Protein AF-X1BP98-F1 (afdb_monomer)

pLDDT: mean 70.2, std 13.95, range [37.5, 93.62]

Solvent-accessible surface area (backbone atoms only — not comparable to full-atom values): 10654 Å² total; per-residue (Å²): 131,71,81,77,49,43,82,38,60,30,74,91,76,76,43,78,42,80,46,37,78,92,70,50,43,76,40,85,46,77,44,46,67,88,47,39,53,88,68,45,68,49,86,82,46,46,56,52,18,32,20,36,22,35,26,21,68,92,78,65,26,58,23,71,26,73,46,88,88,48,93,47,86,43,67,49,76,47,80,41,65,84,37,83,43,47,66,63,29,34,55,49,11,44,51,49,35,52,48,43,55,54,16,37,46,44,32,41,38,39,29,76,52,76,58,88,59,70,46,67,65,19,23,36,36,41,45,57,89,54,82,91,47,72,71,46,75,31,40,30,49,42,76,46,78,44,81,36,80,96,85,44,50,37,27,33,38,32,30,28,56,45,77,52,77,60,51,56,54,50,56,47,51,51,51,52,50,52,50,51,53,48,50,54,54,51,55,59,72,72,53,130

Structure (mmCIF, N/CA/C/O backbone):
data_AF-X1BP98-F1
#
_entry.id   AF-X1BP98-F1
#
loop_
_atom_site.group_PDB
_atom_site.id
_atom_site.type_symbol
_atom_site.label_atom_id
_atom_site.label_alt_id
_atom_site.label_comp_id
_atom_site.label_asym_id
_atom_site.label_entity_id
_atom_site.label_seq_id
_atom_site.pdbx_PDB_ins_code
_atom_site.Cartn_x
_atom_site.Cartn_y
_atom_site.Cartn_z
_atom_site.occupancy
_atom_site.B_iso_or_equiv
_atom_site.auth_seq_id
_atom_site.auth_comp_id
_atom_site.auth_asym_id
_atom_site.auth_atom_id
_atom_site.pdbx_PDB_model_num
ATOM 1 N N . LYS A 1 1 ? -20.497 1.780 -2.236 1.00 45.81 1 LYS A N 1
ATOM 2 C CA . LYS A 1 1 ? -19.724 1.519 -0.996 1.00 45.81 1 LYS A CA 1
ATOM 3 C C . LYS A 1 1 ? -18.238 1.729 -1.282 1.00 45.81 1 LYS A C 1
ATOM 5 O O . LYS A 1 1 ? -17.699 1.020 -2.133 1.00 45.81 1 LYS A O 1
ATOM 10 N N . LEU A 1 2 ? -17.628 2.727 -0.635 1.00 45.28 2 LEU A N 1
ATOM 11 C CA . LEU A 1 2 ? -16.223 3.134 -0.814 1.00 45.28 2 LEU A CA 1
ATOM 12 C C . LEU A 1 2 ? -15.232 2.298 0.018 1.00 45.28 2 LEU A C 1
ATOM 14 O O . LEU A 1 2 ? -14.032 2.475 -0.124 1.00 45.28 2 LEU A O 1
ATOM 18 N N . GLU A 1 3 ? -15.717 1.363 0.840 1.00 44.81 3 GLU A N 1
ATOM 19 C CA . GLU A 1 3 ? -14.873 0.428 1.595 1.00 44.81 3 GLU A CA 1
ATOM 20 C C . GLU A 1 3 ? -13.876 -0.292 0.672 1.00 44.81 3 GLU A C 1
ATOM 22 O O . GLU A 1 3 ? -14.259 -0.840 -0.377 1.00 44.81 3 GLU A O 1
ATOM 27 N N . GLY A 1 4 ? -12.600 -0.244 1.067 1.00 51.12 4 GLY A N 1
ATOM 28 C CA . GLY A 1 4 ? -11.470 -0.847 0.357 1.00 51.12 4 GLY A CA 1
ATOM 29 C C . GLY A 1 4 ? -11.012 -0.110 -0.907 1.00 51.12 4 GLY A C 1
ATOM 30 O O . GLY A 1 4 ? -10.227 -0.670 -1.669 1.00 51.12 4 GLY A O 1
ATOM 31 N N . ALA A 1 5 ? -11.518 1.097 -1.181 1.00 55.09 5 ALA A N 1
ATOM 32 C CA . ALA A 1 5 ? -10.998 1.931 -2.260 1.00 55.09 5 ALA A CA 1
ATOM 33 C C . ALA A 1 5 ? -9.831 2.795 -1.765 1.00 55.09 5 ALA A C 1
ATOM 35 O O . ALA A 1 5 ? -9.898 3.359 -0.675 1.00 55.09 5 ALA A O 1
ATOM 36 N N . MET A 1 6 ? -8.786 2.891 -2.580 1.00 59.53 6 MET A N 1
ATOM 37 C CA . MET A 1 6 ? -7.608 3.715 -2.328 1.00 59.53 6 MET A CA 1
ATOM 38 C C . MET A 1 6 ? -7.650 4.946 -3.231 1.00 59.53 6 MET A C 1
ATOM 40 O O . MET A 1 6 ? -8.188 4.889 -4.345 1.00 59.53 6 MET A O 1
ATOM 44 N N . TRP A 1 7 ? -7.107 6.055 -2.740 1.00 57.56 7 TRP A N 1
ATOM 45 C CA . TRP A 1 7 ? -6.910 7.252 -3.542 1.00 57.56 7 TRP A CA 1
ATOM 46 C C . TRP A 1 7 ? -5.564 7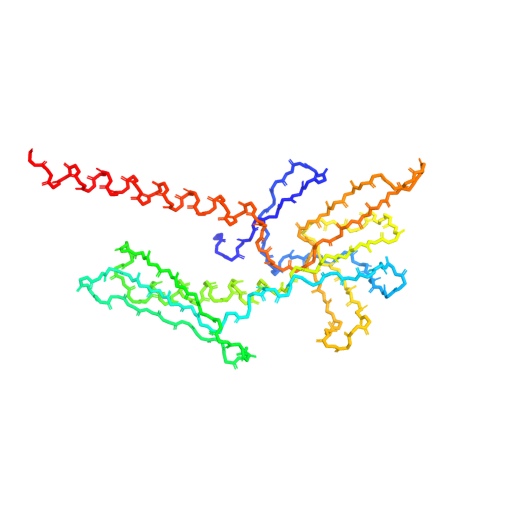.121 -4.254 1.00 57.56 7 TRP A C 1
ATOM 48 O O . TRP A 1 7 ? -4.550 6.786 -3.660 1.00 57.56 7 TRP A O 1
ATOM 58 N N . TYR A 1 8 ? -5.575 7.321 -5.562 1.00 58.81 8 TYR A N 1
ATOM 59 C CA . TYR A 1 8 ? -4.390 7.337 -6.401 1.00 58.81 8 TYR A CA 1
ATOM 60 C C . TYR A 1 8 ? -4.287 8.725 -7.008 1.00 58.81 8 TYR A C 1
ATOM 62 O O . TYR A 1 8 ? -5.216 9.199 -7.665 1.00 58.81 8 TYR A O 1
ATOM 70 N N . GLU A 1 9 ? -3.164 9.387 -6.782 1.00 50.97 9 GLU A N 1
ATOM 71 C CA . GLU A 1 9 ? -2.893 10.697 -7.357 1.00 50.97 9 GLU A CA 1
ATOM 72 C C . GLU A 1 9 ? -2.323 10.501 -8.762 1.00 50.97 9 GLU A C 1
ATOM 74 O O . GLU A 1 9 ? -1.190 10.056 -8.933 1.00 50.97 9 GLU A O 1
ATOM 79 N N . ASP A 1 10 ? -3.124 10.809 -9.781 1.00 53.12 10 ASP A N 1
ATOM 80 C CA . ASP A 1 10 ? -2.711 10.820 -11.178 1.00 53.12 10 ASP A CA 1
ATOM 81 C C . ASP A 1 10 ? -2.093 12.182 -11.513 1.00 53.12 10 ASP A C 1
ATOM 83 O O . ASP A 1 10 ? -2.743 13.075 -12.058 1.00 53.12 10 ASP A O 1
ATOM 87 N N . PHE A 1 11 ? -0.815 12.335 -11.162 1.00 48.81 11 PHE A N 1
ATOM 88 C CA . PHE A 1 11 ? -0.030 13.548 -11.412 1.00 48.81 11 PHE A CA 1
ATOM 89 C C . PHE A 1 11 ? 0.187 13.853 -12.901 1.00 48.81 11 PHE A C 1
ATOM 91 O O . PHE A 1 11 ? 0.579 14.966 -13.242 1.00 48.81 11 PHE A O 1
ATOM 98 N N . ILE A 1 12 ? -0.056 12.888 -13.798 1.00 48.44 12 ILE A N 1
ATOM 99 C CA . ILE A 1 12 ? 0.066 13.097 -15.247 1.00 48.44 12 ILE A CA 1
ATOM 100 C C . ILE A 1 12 ? -1.155 13.856 -15.769 1.00 48.44 12 ILE A C 1
ATOM 102 O O . ILE A 1 12 ? -1.015 14.746 -16.606 1.00 48.44 12 ILE A O 1
ATOM 106 N N . ASN A 1 13 ? -2.342 13.517 -15.263 1.00 57.06 13 ASN A N 1
ATOM 107 C CA . ASN A 1 13 ? -3.603 14.133 -15.677 1.00 57.06 13 ASN A CA 1
ATOM 108 C C . ASN A 1 13 ? -4.165 15.129 -14.648 1.00 57.06 13 ASN A C 1
ATOM 110 O O . ASN A 1 13 ? -5.315 15.542 -14.788 1.00 57.06 13 ASN A O 1
ATOM 114 N N . ASP A 1 14 ? -3.377 15.479 -13.626 1.00 57.12 14 ASP A N 1
ATOM 115 C CA . ASP A 1 14 ? -3.743 16.369 -12.516 1.00 57.12 14 ASP A CA 1
ATOM 116 C C . ASP A 1 14 ? -5.111 16.021 -11.898 1.00 57.12 14 ASP A C 1
ATOM 118 O O . ASP A 1 14 ? -6.015 16.849 -11.764 1.00 57.12 14 ASP A O 1
ATOM 122 N N . ARG A 1 15 ? -5.306 14.733 -11.590 1.00 56.31 15 ARG A N 1
ATOM 123 C CA . ARG A 1 15 ? -6.569 14.220 -11.041 1.00 56.31 15 ARG A CA 1
ATOM 124 C C . ARG A 1 15 ? -6.326 13.223 -9.922 1.00 56.31 15 ARG A C 1
ATOM 126 O O . ARG A 1 15 ? -5.316 12.532 -9.896 1.00 56.31 15 ARG A O 1
ATOM 133 N N . ILE A 1 16 ? -7.305 13.086 -9.036 1.00 59.84 16 ILE A N 1
ATOM 134 C CA . ILE A 1 16 ? -7.307 12.040 -8.014 1.00 59.84 16 ILE A CA 1
ATOM 135 C C . ILE A 1 16 ? -8.297 10.957 -8.443 1.00 59.84 16 ILE A C 1
ATOM 137 O O . ILE A 1 16 ? -9.457 11.245 -8.747 1.00 59.84 16 ILE A O 1
ATOM 141 N N . MET A 1 17 ? -7.839 9.711 -8.494 1.00 63.72 17 MET A N 1
ATOM 142 C CA . MET A 1 17 ? -8.660 8.550 -8.815 1.00 63.72 17 MET A CA 1
ATOM 143 C C . MET A 1 17 ? -8.942 7.732 -7.564 1.00 63.72 17 MET A C 1
ATOM 145 O O . MET A 1 17 ? -8.058 7.487 -6.756 1.00 63.72 17 MET A O 1
ATOM 149 N N . VAL A 1 18 ? -10.174 7.254 -7.430 1.00 64.94 18 VAL A N 1
ATOM 150 C CA . VAL A 1 18 ? -10.549 6.303 -6.380 1.00 64.94 18 VAL A CA 1
ATOM 151 C C . VAL A 1 18 ? -10.647 4.927 -7.018 1.00 64.94 18 VAL A C 1
ATOM 153 O O . VAL A 1 18 ? -11.575 4.667 -7.787 1.00 64.94 18 VAL A O 1
ATOM 156 N N . VAL A 1 19 ? -9.692 4.048 -6.720 1.00 66.62 19 VAL A N 1
ATOM 157 C CA . VAL A 1 19 ? -9.606 2.717 -7.335 1.00 66.62 19 VAL A CA 1
ATOM 158 C C . VAL A 1 19 ? -9.563 1.656 -6.246 1.00 66.62 19 VAL A C 1
ATOM 160 O O . VAL A 1 19 ? -8.873 1.786 -5.240 1.00 66.62 19 VAL A O 1
ATOM 163 N N . LYS A 1 20 ? -10.336 0.586 -6.432 1.00 66.75 20 LYS A N 1
ATOM 164 C CA . LYS A 1 20 ? -10.205 -0.616 -5.604 1.00 66.75 20 LYS A CA 1
ATOM 165 C C . LYS A 1 20 ? -9.080 -1.470 -6.180 1.00 66.75 20 LYS A C 1
ATOM 167 O O . LYS A 1 20 ? -9.072 -1.628 -7.397 1.00 66.75 20 LYS A O 1
ATOM 172 N N . PRO A 1 21 ? -8.215 -2.094 -5.364 1.00 65.38 21 PRO A N 1
ATOM 173 C CA . PRO A 1 21 ? -7.154 -2.976 -5.859 1.00 65.38 21 PRO A CA 1
ATOM 174 C C . PRO A 1 21 ? -7.632 -4.023 -6.880 1.00 65.38 21 PRO A C 1
ATOM 176 O O . PRO A 1 21 ? -6.958 -4.277 -7.868 1.00 65.38 21 PRO A O 1
ATOM 179 N N . ALA A 1 22 ? -8.843 -4.563 -6.701 1.00 66.19 22 ALA A N 1
ATOM 180 C CA . ALA A 1 22 ? -9.456 -5.529 -7.619 1.00 66.19 22 ALA A CA 1
ATOM 181 C C . ALA A 1 22 ? -9.836 -4.968 -9.009 1.00 66.19 22 ALA A C 1
ATOM 183 O O . ALA A 1 22 ? -10.151 -5.741 -9.906 1.00 66.19 22 ALA A O 1
ATOM 184 N N . ASN A 1 23 ? -9.845 -3.644 -9.179 1.00 71.06 23 ASN A N 1
ATOM 185 C CA . ASN A 1 23 ? -10.211 -2.955 -10.419 1.00 71.06 23 ASN A CA 1
ATOM 186 C C . ASN A 1 23 ? -8.990 -2.420 -11.180 1.00 71.06 23 ASN A C 1
ATOM 188 O O . ASN A 1 23 ? -9.167 -1.731 -12.185 1.00 71.06 23 ASN A O 1
ATOM 192 N N . LEU A 1 24 ? -7.774 -2.667 -10.686 1.00 72.94 24 LEU A N 1
ATOM 193 C CA . LEU A 1 24 ? -6.566 -2.281 -11.400 1.00 72.94 24 LEU A CA 1
ATOM 194 C C . LEU A 1 24 ? -6.471 -3.088 -12.696 1.00 72.94 24 LEU A C 1
ATOM 196 O O . LEU A 1 24 ? -6.674 -4.302 -12.702 1.00 72.94 24 LEU A O 1
ATOM 200 N N . VAL A 1 25 ? -6.187 -2.390 -13.790 1.00 82.38 25 VAL A N 1
ATOM 201 C CA . VAL A 1 25 ? -5.985 -3.001 -15.104 1.00 82.38 25 VAL A CA 1
ATOM 202 C C . VAL A 1 25 ? -4.500 -3.191 -15.360 1.00 82.38 25 VAL A C 1
ATOM 204 O O . VAL A 1 25 ? -3.682 -2.376 -14.939 1.00 82.38 25 VAL A O 1
ATOM 207 N N . ASP A 1 26 ? -4.157 -4.260 -16.061 1.00 81.94 26 ASP A N 1
ATOM 208 C CA . ASP A 1 26 ? -2.787 -4.503 -16.490 1.00 81.94 26 ASP A CA 1
ATOM 209 C C . ASP A 1 26 ? -2.344 -3.450 -17.520 1.00 81.94 26 ASP A C 1
ATOM 211 O O . ASP A 1 26 ? -3.082 -3.126 -18.454 1.00 81.9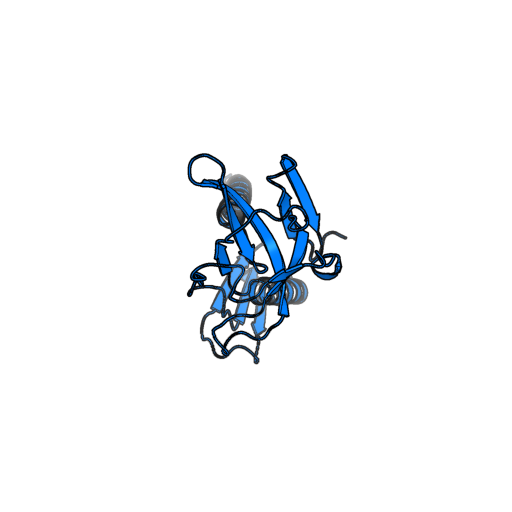4 26 ASP A O 1
ATOM 215 N N . SER A 1 27 ? -1.142 -2.904 -17.332 1.00 83.69 27 SER A N 1
ATOM 216 C CA . SER A 1 27 ? -0.479 -2.014 -18.291 1.00 83.69 27 SER A CA 1
ATOM 217 C C . SER A 1 27 ? -0.038 -2.751 -19.560 1.00 83.69 27 SER A C 1
ATOM 219 O O . SER A 1 27 ? 0.203 -2.107 -20.583 1.00 83.69 27 SER A O 1
ATOM 221 N N . GLY A 1 28 ? 0.063 -4.087 -19.509 1.00 84.19 28 GLY A N 1
ATOM 222 C CA . GLY A 1 28 ? 0.561 -4.927 -20.599 1.00 84.19 28 GLY A CA 1
ATOM 223 C C . GLY A 1 28 ? 2.070 -4.789 -20.821 1.00 84.19 28 GLY A C 1
ATOM 224 O O . GLY A 1 28 ? 2.572 -5.171 -21.878 1.00 84.19 28 GLY A O 1
ATOM 225 N N . VAL A 1 29 ? 2.780 -4.200 -19.854 1.00 86.19 29 VAL A N 1
ATOM 226 C CA . VAL A 1 29 ? 4.231 -4.020 -19.872 1.00 86.19 29 VAL A CA 1
ATOM 227 C C . VAL A 1 29 ? 4.863 -5.024 -18.913 1.00 86.19 29 VAL A C 1
ATOM 229 O O . VAL A 1 29 ? 4.545 -5.044 -17.726 1.00 86.19 29 VAL A O 1
ATOM 232 N N . ASP A 1 30 ? 5.794 -5.818 -19.431 1.00 87.81 30 ASP A N 1
ATOM 233 C CA . ASP A 1 30 ? 6.709 -6.632 -18.634 1.00 87.81 30 ASP A CA 1
ATOM 234 C C . ASP A 1 30 ? 8.030 -5.868 -18.482 1.00 87.81 30 ASP A C 1
ATOM 236 O O . ASP A 1 30 ? 8.682 -5.557 -19.481 1.00 87.81 30 ASP A O 1
ATOM 240 N N . LEU A 1 31 ? 8.434 -5.579 -17.245 1.00 86.69 31 LEU A N 1
ATOM 241 C CA . LEU A 1 31 ? 9.737 -4.997 -16.930 1.00 86.69 31 LEU A CA 1
ATOM 242 C C . LEU A 1 31 ? 10.714 -6.079 -16.463 1.00 86.69 31 LEU A C 1
ATOM 244 O O . LEU A 1 31 ? 10.411 -6.910 -15.596 1.00 86.69 31 LEU A O 1
ATOM 248 N N . THR A 1 32 ? 11.914 -6.034 -17.025 1.00 85.75 32 THR A N 1
ATOM 249 C CA . THR A 1 32 ? 13.031 -6.935 -16.736 1.00 85.75 32 THR A CA 1
ATOM 250 C C . THR A 1 32 ? 14.247 -6.149 -16.256 1.00 85.75 32 THR A C 1
ATOM 252 O O . THR A 1 32 ? 14.277 -4.925 -16.330 1.00 85.75 32 THR A O 1
ATOM 255 N N . GLU A 1 33 ? 15.286 -6.852 -15.806 1.00 81.31 33 GLU A N 1
ATOM 256 C CA . GLU A 1 33 ? 16.546 -6.252 -15.340 1.00 81.31 33 GLU A CA 1
ATOM 257 C C . GLU A 1 33 ? 17.235 -5.336 -16.367 1.00 81.31 33 GLU A C 1
ATOM 259 O O . GLU A 1 33 ? 18.095 -4.547 -15.997 1.00 81.31 33 GLU A O 1
ATOM 264 N N . ALA A 1 34 ? 16.886 -5.429 -17.654 1.00 85.44 34 ALA A N 1
ATOM 265 C CA . ALA A 1 34 ? 17.417 -4.540 -18.688 1.00 85.44 34 ALA A CA 1
ATOM 266 C C . ALA A 1 34 ? 16.716 -3.166 -18.725 1.00 85.44 34 ALA A C 1
ATOM 268 O O . ALA A 1 34 ? 17.270 -2.194 -19.245 1.00 85.44 34 ALA A O 1
ATOM 269 N N . ASP A 1 35 ? 15.495 -3.086 -18.197 1.00 84.12 35 ASP A N 1
ATOM 270 C CA . ASP A 1 35 ? 14.611 -1.927 -18.343 1.00 84.12 35 ASP A CA 1
ATOM 271 C C . ASP A 1 35 ? 14.796 -0.890 -17.228 1.00 84.12 35 ASP A C 1
ATOM 273 O O . ASP A 1 35 ? 14.333 0.249 -17.355 1.00 84.12 35 ASP A O 1
ATOM 277 N N . TYR A 1 36 ? 15.479 -1.268 -16.146 1.00 81.44 36 TYR A N 1
ATOM 278 C CA . TYR A 1 36 ? 15.643 -0.449 -14.955 1.00 81.44 36 TYR A CA 1
ATOM 279 C C . TYR A 1 36 ? 17.082 -0.470 -14.418 1.00 81.44 36 TYR A C 1
ATOM 281 O O . TYR A 1 36 ? 17.799 -1.459 -14.558 1.00 81.44 36 TYR A O 1
ATOM 289 N N . ASP A 1 37 ? 17.482 0.629 -13.782 1.00 78.50 37 ASP A N 1
ATOM 290 C CA . ASP A 1 37 ? 18.709 0.727 -12.977 1.00 78.50 37 ASP A CA 1
ATOM 291 C C . ASP A 1 37 ? 18.450 0.242 -11.536 1.00 78.50 37 ASP A C 1
ATOM 293 O O . ASP A 1 37 ? 17.310 -0.044 -11.175 1.00 78.50 37 ASP A O 1
ATOM 297 N N . ASP A 1 38 ? 19.484 0.173 -10.686 1.00 78.12 38 ASP A N 1
ATOM 298 C CA . ASP A 1 38 ? 19.388 -0.305 -9.295 1.00 78.12 38 ASP A CA 1
ATOM 299 C C . ASP A 1 38 ? 18.075 0.099 -8.595 1.00 78.12 38 ASP A C 1
ATOM 301 O O . ASP A 1 38 ? 17.761 1.276 -8.396 1.00 78.12 38 ASP A O 1
ATOM 305 N N . CYS A 1 39 ? 17.291 -0.913 -8.220 1.00 75.69 39 CYS A N 1
ATOM 306 C CA . CYS A 1 39 ? 16.024 -0.727 -7.535 1.00 75.69 39 CYS A CA 1
ATOM 307 C C . CYS A 1 39 ? 16.265 -0.427 -6.050 1.00 75.69 39 CYS A C 1
ATOM 309 O O . CYS A 1 39 ? 16.954 -1.177 -5.348 1.00 75.69 39 CYS A O 1
ATOM 311 N N . GLU A 1 40 ? 15.649 0.643 -5.557 1.00 73.56 40 GLU A N 1
ATOM 312 C CA . GLU A 1 40 ? 15.660 0.979 -4.138 1.00 73.56 40 GLU A CA 1
ATOM 313 C C . GLU A 1 40 ? 14.422 0.377 -3.473 1.00 73.56 40 GLU A C 1
ATOM 315 O O . GLU A 1 40 ? 13.282 0.608 -3.888 1.00 73.56 40 GLU A O 1
ATOM 320 N N . TYR A 1 41 ? 14.665 -0.409 -2.428 1.00 66.62 41 TYR A N 1
ATOM 321 C CA . TYR A 1 41 ? 13.623 -0.915 -1.551 1.00 66.62 41 TYR A CA 1
ATOM 322 C C . TYR A 1 41 ? 13.506 0.037 -0.370 1.00 66.62 41 TYR A C 1
ATOM 324 O O . TYR A 1 41 ? 14.485 0.270 0.340 1.00 66.62 41 TYR A O 1
ATOM 332 N N . GLU A 1 42 ? 12.315 0.576 -0.136 1.00 58.66 42 GLU A N 1
ATOM 333 C CA . GLU A 1 42 ? 12.017 1.187 1.155 1.00 58.66 42 GLU A CA 1
ATOM 334 C C . GLU A 1 42 ? 11.974 0.053 2.206 1.00 58.66 42 GLU A C 1
ATOM 336 O O . GLU A 1 42 ? 10.969 -0.638 2.364 1.00 58.66 42 GLU A O 1
ATOM 341 N N . ASP A 1 43 ? 13.102 -0.202 2.880 1.00 41.50 43 ASP A N 1
ATOM 342 C CA . ASP A 1 43 ? 13.319 -1.362 3.772 1.00 41.50 43 ASP A CA 1
ATOM 343 C C . ASP A 1 43 ? 12.418 -1.367 5.035 1.00 41.50 43 ASP A C 1
ATOM 345 O O . ASP A 1 43 ? 12.296 -2.389 5.707 1.00 41.50 43 ASP A O 1
ATOM 349 N N . ASP A 1 44 ? 11.712 -0.267 5.330 1.00 45.12 44 ASP A N 1
ATOM 350 C CA . ASP A 1 44 ? 10.806 -0.125 6.488 1.00 45.12 44 ASP A CA 1
ATOM 351 C C . ASP A 1 44 ? 9.313 -0.370 6.172 1.00 45.12 44 ASP A C 1
ATOM 353 O O . ASP A 1 44 ? 8.418 -0.080 6.981 1.00 45.12 44 ASP A O 1
ATOM 357 N N . CYS A 1 45 ? 8.998 -0.932 5.004 1.00 48.97 45 CYS A N 1
ATOM 358 C CA . CYS A 1 45 ? 7.611 -1.128 4.590 1.00 48.97 45 CYS A CA 1
ATOM 359 C C . CYS A 1 45 ? 6.911 -2.278 5.340 1.00 48.97 45 CYS A C 1
ATOM 361 O O . CYS A 1 45 ? 7.012 -3.451 4.985 1.00 48.97 45 CYS A O 1
ATOM 363 N N . ASN A 1 46 ? 6.133 -1.904 6.358 1.00 52.78 46 ASN A N 1
ATOM 364 C CA . ASN A 1 46 ? 4.856 -2.518 6.749 1.00 52.78 46 ASN A CA 1
ATOM 365 C C . ASN A 1 46 ? 4.787 -4.046 6.912 1.00 52.78 46 ASN A C 1
ATOM 367 O O . ASN A 1 46 ? 3.774 -4.666 6.602 1.00 52.78 46 ASN A O 1
ATOM 371 N N . GLN A 1 47 ? 5.793 -4.664 7.532 1.00 56.81 47 GLN A N 1
ATOM 372 C CA . GLN A 1 47 ? 5.650 -6.016 8.098 1.00 56.81 47 GLN A CA 1
ATOM 373 C C . GLN A 1 47 ? 4.859 -5.998 9.419 1.00 56.81 47 GLN A C 1
ATOM 375 O O . GLN A 1 47 ? 5.351 -6.443 10.462 1.00 56.81 47 GLN A O 1
ATOM 380 N N . VAL A 1 48 ? 3.653 -5.425 9.402 1.00 68.06 48 VAL A N 1
ATOM 381 C CA . VAL A 1 48 ? 2.792 -5.336 10.585 1.00 68.06 48 VAL A CA 1
ATOM 382 C C . VAL A 1 48 ? 2.095 -6.667 10.790 1.00 68.06 48 VAL A C 1
ATOM 384 O O . VAL A 1 48 ? 1.167 -7.032 10.083 1.00 68.06 48 VAL A O 1
ATOM 387 N N . ARG A 1 49 ? 2.549 -7.400 11.801 1.00 77.12 49 ARG A N 1
ATOM 388 C CA . ARG A 1 49 ? 1.989 -8.701 12.164 1.00 77.12 49 ARG A CA 1
ATOM 389 C C . ARG A 1 49 ? 0.638 -8.578 12.855 1.00 77.12 49 ARG A C 1
ATOM 391 O O . ARG A 1 49 ? -0.171 -9.497 12.782 1.00 77.12 49 ARG A O 1
ATOM 398 N N . ALA A 1 50 ? 0.411 -7.499 13.599 1.00 82.81 50 ALA A N 1
A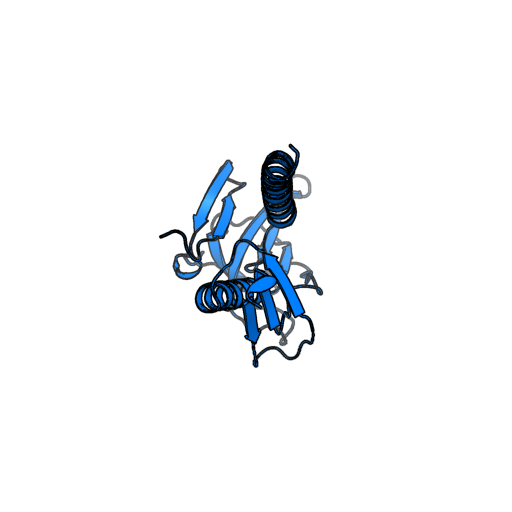TOM 399 C CA . ALA A 1 50 ? -0.850 -7.311 14.301 1.00 82.81 50 ALA A CA 1
ATOM 400 C C . ALA A 1 50 ? -1.270 -5.848 14.362 1.00 82.81 50 ALA A C 1
ATOM 402 O O . ALA A 1 50 ? -0.437 -4.959 14.563 1.00 82.81 50 ALA A O 1
ATOM 403 N N . PHE A 1 51 ? -2.579 -5.641 14.260 1.00 86.81 51 PHE A N 1
ATOM 404 C CA . PHE A 1 51 ? -3.216 -4.343 14.410 1.00 86.81 51 PHE A CA 1
ATOM 405 C C . PHE A 1 51 ? -4.177 -4.386 15.598 1.00 86.81 51 PHE A C 1
ATOM 407 O O . PHE A 1 51 ? -5.027 -5.275 15.695 1.00 86.81 51 PHE A O 1
ATOM 414 N N . PHE A 1 52 ? -4.017 -3.445 16.524 1.00 89.38 52 PHE A N 1
ATOM 415 C CA . PHE A 1 52 ? -4.828 -3.329 17.731 1.00 89.38 52 PHE A CA 1
ATOM 416 C C . PHE A 1 52 ? -5.789 -2.148 17.617 1.00 89.38 52 PHE A C 1
ATOM 418 O O . PHE A 1 52 ? -5.377 -1.049 17.256 1.00 89.38 52 PHE A O 1
ATOM 425 N N . VAL A 1 53 ? -7.048 -2.339 17.991 1.00 87.94 53 VAL A N 1
ATOM 426 C CA . VAL A 1 53 ? -8.033 -1.254 18.057 1.00 87.94 53 VAL A CA 1
ATOM 427 C C . VAL A 1 53 ? -8.537 -1.146 19.486 1.00 87.94 53 VAL A C 1
ATOM 429 O O . VAL A 1 53 ? -9.049 -2.113 20.050 1.00 87.94 53 VAL A O 1
ATOM 432 N N . PHE A 1 54 ? -8.366 0.033 20.075 1.00 87.12 54 PHE A N 1
ATOM 433 C CA . PHE A 1 54 ? -8.890 0.391 21.387 1.00 87.12 54 PHE A CA 1
ATOM 434 C C . PHE A 1 54 ? -10.061 1.348 21.187 1.00 87.12 54 PHE A C 1
ATOM 436 O O . PHE A 1 54 ? -9.872 2.444 20.659 1.00 87.12 54 PHE A O 1
ATOM 443 N N . GLY A 1 55 ? -11.254 0.909 21.581 1.00 84.94 55 GLY A N 1
ATOM 444 C CA . GLY A 1 55 ? -12.470 1.710 21.534 1.00 84.94 55 GLY A CA 1
ATOM 445 C C . GLY A 1 55 ? -12.711 2.475 22.835 1.00 84.94 55 GLY A C 1
ATOM 446 O O . GLY A 1 55 ? -11.782 2.769 23.593 1.00 84.94 55 GLY A O 1
ATOM 447 N N . LYS A 1 56 ? -13.982 2.746 23.138 1.00 83.44 56 LYS A N 1
ATOM 448 C CA . LYS A 1 56 ? -14.404 3.380 24.391 1.00 83.44 56 LYS A CA 1
ATOM 449 C C . LYS A 1 56 ? -13.884 2.612 25.613 1.00 83.44 56 LYS A C 1
ATOM 451 O O . LYS A 1 56 ? -14.150 1.420 25.797 1.00 83.44 56 LYS A O 1
ATOM 456 N N . SER A 1 57 ? -13.140 3.317 26.462 1.00 79.44 57 SER A N 1
ATOM 457 C CA . SER A 1 57 ? -12.411 2.743 27.598 1.00 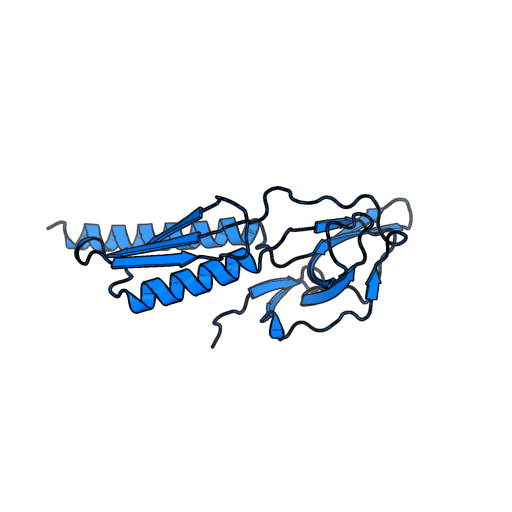79.44 57 SER A CA 1
ATOM 458 C C . SER A 1 57 ? -13.329 2.236 28.715 1.00 79.44 57 SER A C 1
ATOM 460 O O . SER A 1 57 ? -13.068 1.174 29.283 1.00 79.44 57 SER A O 1
ATOM 462 N N . GLU A 1 58 ? -14.431 2.943 28.986 1.00 80.81 58 GLU A N 1
ATOM 463 C CA . GLU A 1 58 ? -15.451 2.560 29.979 1.00 80.81 58 GLU A CA 1
ATOM 464 C C . GLU A 1 58 ? -16.039 1.173 29.699 1.00 80.81 58 GLU A C 1
ATOM 466 O O . GLU A 1 58 ? -16.208 0.360 30.609 1.00 80.81 58 GLU A O 1
ATOM 471 N N . ASP A 1 59 ? -16.274 0.893 28.418 1.00 80.69 59 ASP A N 1
ATOM 472 C CA . ASP A 1 59 ? -16.889 -0.341 27.934 1.00 80.69 59 ASP A CA 1
ATOM 473 C C . ASP A 1 59 ? -15.840 -1.421 27.604 1.00 80.69 59 ASP A C 1
ATOM 475 O O . ASP A 1 59 ? -16.182 -2.519 27.165 1.00 80.69 59 ASP A O 1
ATOM 479 N N . LYS A 1 60 ? -14.551 -1.135 27.859 1.00 87.12 60 LYS A N 1
ATOM 480 C CA . LYS A 1 60 ? -13.402 -2.029 27.621 1.00 87.12 60 LYS A CA 1
ATOM 481 C C . LYS A 1 60 ? -13.358 -2.571 26.190 1.00 87.12 60 LYS A C 1
ATOM 483 O O . LYS A 1 60 ? -13.015 -3.734 25.970 1.00 87.12 60 LYS A O 1
ATOM 488 N N . ILE A 1 61 ? -13.701 -1.725 25.221 1.00 86.75 61 ILE A N 1
ATOM 489 C CA . ILE A 1 61 ? -13.735 -2.115 23.814 1.00 86.75 61 ILE A CA 1
ATOM 490 C C . ILE A 1 61 ? -12.307 -2.316 23.308 1.00 86.75 61 ILE A C 1
ATOM 492 O O . ILE A 1 61 ? -11.492 -1.392 23.297 1.00 86.75 61 ILE A O 1
ATOM 496 N N . PHE A 1 62 ? -12.010 -3.540 22.886 1.00 92.19 62 PHE A N 1
ATOM 497 C CA . PHE A 1 62 ? -10.714 -3.931 22.353 1.00 92.19 62 PHE A CA 1
ATOM 498 C C . PHE A 1 62 ? -10.887 -5.000 21.279 1.00 92.19 62 PHE A C 1
ATOM 500 O O . PHE A 1 62 ? -11.620 -5.969 21.480 1.00 92.19 62 PHE A O 1
ATOM 507 N N . ALA A 1 63 ? -10.159 -4.843 20.178 1.00 93.00 63 ALA A N 1
ATOM 508 C CA . ALA A 1 63 ? -10.073 -5.831 19.117 1.00 93.00 63 ALA A CA 1
ATOM 509 C C . ALA A 1 63 ? -8.641 -5.961 18.591 1.00 93.00 63 ALA A C 1
ATOM 511 O O . ALA A 1 63 ? -7.811 -5.052 18.729 1.00 93.00 63 ALA A O 1
ATOM 512 N N . LYS A 1 64 ? -8.347 -7.119 17.996 1.00 93.62 64 LYS A N 1
ATOM 513 C CA . LYS A 1 64 ? -7.023 -7.447 17.471 1.00 93.62 64 LYS A CA 1
ATOM 514 C C . LYS A 1 64 ? -7.155 -8.259 16.191 1.00 93.62 64 LYS A C 1
ATOM 516 O O . LYS A 1 64 ? -7.759 -9.328 16.200 1.00 93.62 64 LYS A O 1
ATOM 521 N N . ALA A 1 65 ? -6.472 -7.807 15.152 1.00 90.94 65 ALA A N 1
ATOM 522 C CA . ALA A 1 65 ? -6.235 -8.576 13.941 1.00 90.94 65 ALA A CA 1
ATOM 523 C C . ALA A 1 65 ? -4.782 -9.076 13.927 1.00 90.94 65 ALA A C 1
ATOM 525 O O . ALA A 1 65 ? -3.876 -8.366 14.381 1.00 90.94 65 ALA A O 1
ATOM 526 N N . VAL A 1 66 ? -4.544 -10.297 13.435 1.00 88.75 66 VAL A N 1
ATOM 527 C CA . VAL A 1 66 ? -3.201 -10.898 13.330 1.00 88.75 66 VAL A CA 1
ATOM 528 C C . VAL A 1 66 ? -3.013 -11.548 11.968 1.00 88.75 66 VAL A C 1
ATOM 530 O O . VAL A 1 66 ? -3.853 -12.335 11.545 1.00 88.75 66 VAL A O 1
ATOM 533 N N . ASP A 1 67 ? -1.880 -11.268 11.330 1.00 82.31 67 ASP A N 1
ATOM 534 C CA . ASP A 1 67 ? -1.416 -11.984 10.149 1.00 82.31 67 ASP A CA 1
ATOM 535 C C . ASP A 1 67 ? -0.341 -12.996 10.559 1.00 82.31 67 ASP A C 1
ATOM 537 O O . ASP A 1 67 ? 0.757 -12.637 10.989 1.00 82.31 67 ASP A O 1
ATOM 541 N N . GLU A 1 68 ? -0.670 -14.283 10.455 1.00 80.88 68 GLU A N 1
ATOM 542 C CA . GLU A 1 68 ? 0.246 -15.378 10.790 1.00 80.88 68 GLU A CA 1
ATOM 543 C C . GLU A 1 68 ? 1.263 -15.680 9.680 1.00 80.88 68 GLU A C 1
ATOM 545 O O . GLU A 1 68 ? 2.214 -16.429 9.901 1.00 80.88 68 GLU A O 1
ATOM 550 N N . THR A 1 69 ? 1.094 -15.085 8.497 1.00 69.81 69 THR A N 1
ATOM 551 C CA . THR A 1 69 ? 1.984 -15.282 7.345 1.00 69.81 69 THR A CA 1
ATOM 552 C C . THR A 1 69 ? 3.201 -14.353 7.362 1.00 69.81 69 THR A C 1
ATOM 554 O O . THR A 1 69 ? 4.158 -14.576 6.618 1.00 69.81 69 THR A O 1
ATOM 557 N N . VAL A 1 70 ? 3.205 -13.335 8.233 1.00 64.38 70 VAL A N 1
ATOM 558 C CA . VAL A 1 70 ? 4.287 -12.350 8.371 1.00 64.38 70 VAL A CA 1
ATOM 559 C C . VAL A 1 70 ? 5.176 -12.703 9.569 1.00 64.38 70 VAL A C 1
ATOM 561 O O . VAL A 1 70 ? 4.723 -12.772 10.710 1.00 64.38 70 VAL A O 1
ATOM 564 N N . SER A 1 71 ? 6.478 -12.885 9.329 1.00 55.03 71 SER A N 1
ATOM 565 C CA . SER A 1 71 ? 7.466 -13.254 10.361 1.00 55.03 71 SER A CA 1
ATOM 566 C C . SER A 1 71 ? 7.942 -12.086 11.243 1.00 55.03 71 SER A C 1
ATOM 568 O O . SER A 1 71 ? 8.770 -12.285 12.132 1.00 55.03 71 SER A O 1
ATOM 570 N N . GLY A 1 72 ? 7.458 -10.868 10.991 1.00 60.59 72 GLY A N 1
ATOM 571 C CA . GLY A 1 72 ? 7.828 -9.651 11.715 1.00 60.59 72 GLY A CA 1
ATOM 572 C C . GLY A 1 72 ? 7.184 -9.527 13.103 1.00 60.59 72 GLY A C 1
ATOM 573 O O . GLY A 1 72 ? 6.220 -10.210 13.442 1.00 60.59 72 GLY A O 1
ATOM 574 N N . TYR A 1 73 ? 7.710 -8.614 13.923 1.00 61.62 73 TYR A N 1
ATOM 575 C CA . TYR A 1 73 ? 7.153 -8.279 15.246 1.00 61.62 73 TYR A CA 1
ATOM 576 C C . TYR A 1 73 ? 6.506 -6.888 15.292 1.00 61.62 73 TYR A C 1
ATOM 578 O O . TYR A 1 73 ? 6.056 -6.458 16.356 1.00 61.62 73 TYR A O 1
ATOM 586 N N . LYS A 1 74 ? 6.468 -6.167 14.162 1.00 68.75 74 LYS A N 1
ATOM 587 C CA . LYS A 1 74 ? 5.889 -4.823 14.103 1.00 68.75 74 LYS A CA 1
ATOM 588 C C . LYS A 1 74 ? 4.394 -4.924 14.391 1.00 68.75 74 LYS A C 1
ATOM 590 O O . LYS A 1 74 ? 3.699 -5.791 13.860 1.00 68.75 74 LYS A O 1
ATOM 595 N N . THR A 1 75 ? 3.915 -4.052 15.265 1.00 79.19 75 THR A N 1
ATOM 596 C CA . THR A 1 75 ? 2.502 -3.960 15.618 1.00 79.19 75 THR A CA 1
ATOM 597 C C . THR A 1 75 ? 2.069 -2.512 15.595 1.00 79.19 75 THR A C 1
ATOM 599 O O . THR A 1 75 ? 2.841 -1.624 15.961 1.00 79.19 75 THR A O 1
ATOM 602 N N . GLU A 1 76 ? 0.838 -2.284 15.161 1.00 81.94 76 GLU A N 1
ATOM 603 C CA . GLU A 1 76 ? 0.244 -0.955 15.094 1.00 81.94 76 GLU A CA 1
ATOM 604 C C . GLU A 1 76 ? -1.035 -0.898 15.915 1.00 81.94 76 GLU A C 1
ATOM 606 O O . GLU A 1 76 ? -1.622 -1.925 16.265 1.00 81.94 76 GLU A O 1
ATOM 611 N N . LYS A 1 77 ? -1.429 0.318 16.294 1.00 84.88 77 LYS A N 1
ATOM 612 C CA . LYS A 1 77 ? -2.606 0.533 17.126 1.00 84.88 77 LYS A CA 1
ATOM 613 C C . LYS A 1 77 ? -3.391 1.763 16.700 1.00 84.88 77 LYS A C 1
ATOM 615 O O . LYS A 1 77 ? -2.806 2.799 16.392 1.00 84.88 77 LYS A O 1
ATOM 620 N N . LEU A 1 78 ? -4.708 1.656 16.797 1.00 82.50 78 LEU A N 1
ATOM 621 C CA . LEU A 1 78 ? -5.662 2.751 16.708 1.00 82.50 78 LEU A CA 1
ATOM 622 C C . LEU A 1 78 ? -6.351 2.904 18.065 1.00 82.50 78 LEU A C 1
ATOM 624 O O . LEU A 1 78 ? -6.772 1.915 18.663 1.00 82.50 78 LEU A O 1
ATOM 628 N N . ILE A 1 79 ? -6.446 4.136 18.554 1.00 84.88 79 ILE A N 1
ATOM 629 C CA . ILE A 1 79 ? -7.211 4.471 19.756 1.00 84.88 79 ILE A CA 1
ATOM 630 C C . ILE A 1 79 ? -8.304 5.436 19.316 1.00 84.88 79 ILE A C 1
ATOM 632 O O . ILE A 1 79 ? -7.993 6.539 18.867 1.00 84.88 79 ILE A O 1
ATOM 636 N N . ASP A 1 80 ? -9.555 5.005 19.418 1.00 79.19 80 ASP A N 1
ATOM 637 C CA . ASP A 1 80 ? -10.724 5.780 19.020 1.00 79.19 80 ASP A CA 1
ATOM 638 C C . ASP A 1 80 ? -11.889 5.515 19.982 1.00 79.19 80 ASP A C 1
ATOM 640 O O . ASP A 1 80 ? -12.605 4.521 19.883 1.00 79.19 80 ASP A O 1
ATOM 644 N N . GLU A 1 81 ? -12.097 6.435 20.924 1.00 77.88 81 GLU A N 1
ATOM 645 C CA . GLU A 1 81 ? -13.149 6.319 21.940 1.00 77.88 81 GLU A CA 1
ATOM 646 C C . GLU A 1 81 ? -14.574 6.440 21.374 1.00 77.88 81 GLU A C 1
ATOM 648 O O . GLU A 1 81 ? -15.534 6.184 22.103 1.00 77.88 81 GLU A O 1
ATOM 653 N N . SER A 1 82 ? -14.735 6.799 20.092 1.00 79.88 82 SER A N 1
ATOM 654 C CA . SER A 1 82 ? -16.045 6.797 19.430 1.00 79.88 82 SER A CA 1
ATOM 655 C C . SER A 1 82 ? -16.541 5.386 19.098 1.00 79.88 82 SER A C 1
ATOM 657 O O . SER A 1 82 ? -17.741 5.188 18.910 1.00 79.88 82 SER A O 1
ATOM 659 N N . ILE A 1 83 ? -15.647 4.392 19.075 1.00 80.38 83 ILE A N 1
ATOM 660 C CA . ILE A 1 83 ? -16.008 2.996 18.831 1.00 80.38 83 ILE A CA 1
ATOM 661 C C . ILE A 1 83 ? -16.611 2.412 20.111 1.00 80.38 83 ILE A C 1
ATOM 663 O O . ILE A 1 83 ? -15.911 2.148 21.091 1.00 80.38 83 ILE A O 1
ATOM 667 N N . THR A 1 84 ? -17.922 2.180 20.098 1.00 87.56 84 THR A N 1
ATOM 668 C CA . THR A 1 84 ? -18.678 1.697 21.267 1.00 87.56 84 THR A CA 1
ATOM 669 C C . THR A 1 84 ? -18.956 0.194 21.251 1.00 87.56 84 THR A C 1
ATOM 671 O O . THR A 1 84 ? -19.562 -0.322 22.186 1.00 87.56 84 THR A O 1
ATOM 674 N N . ASN A 1 85 ? -18.561 -0.521 20.194 1.00 90.12 85 ASN A N 1
ATOM 675 C CA . ASN A 1 85 ? -18.855 -1.941 20.010 1.00 90.12 85 ASN A CA 1
ATOM 676 C C . ASN A 1 85 ? -17.599 -2.725 19.603 1.00 90.12 85 ASN A C 1
ATOM 678 O O . ASN A 1 85 ? -16.786 -2.260 18.807 1.00 90.12 85 ASN A O 1
ATOM 682 N N . VAL A 1 86 ? -17.467 -3.945 20.129 1.00 89.50 86 VAL A N 1
ATOM 683 C CA . VAL A 1 86 ? -16.346 -4.849 19.837 1.00 89.50 86 VAL A CA 1
ATOM 684 C C . VAL A 1 86 ? -16.385 -5.344 18.390 1.00 89.50 86 VAL A C 1
ATOM 686 O O . VAL A 1 86 ? -15.326 -5.489 17.790 1.00 89.50 86 VAL A O 1
ATOM 689 N N . ALA A 1 87 ? -17.573 -5.570 17.816 1.00 90.19 87 ALA A N 1
ATOM 690 C CA . ALA A 1 87 ? -17.679 -6.009 16.421 1.00 90.19 87 ALA A CA 1
ATOM 691 C C . ALA A 1 87 ? -17.121 -4.948 15.457 1.00 90.19 87 ALA A C 1
ATOM 693 O O . ALA A 1 87 ? -16.261 -5.259 14.643 1.00 90.19 87 ALA A O 1
ATOM 694 N N . ASP A 1 88 ? -17.509 -3.684 15.639 1.00 84.94 88 ASP A N 1
ATOM 695 C CA . ASP A 1 88 ? -17.011 -2.568 14.827 1.00 84.94 88 ASP A CA 1
ATOM 696 C C . ASP A 1 88 ? -15.493 -2.386 15.004 1.00 84.94 88 ASP A C 1
ATOM 698 O O . ASP A 1 88 ? -14.766 -2.164 14.037 1.00 84.94 88 ASP A O 1
ATOM 702 N N . ALA A 1 89 ? -14.988 -2.532 16.237 1.00 84.19 89 ALA A N 1
ATOM 703 C CA . ALA A 1 89 ? -13.552 -2.501 16.509 1.00 84.19 89 ALA A CA 1
ATOM 704 C C . ALA A 1 89 ? -12.799 -3.625 15.774 1.00 84.19 89 ALA A C 1
ATOM 706 O O . ALA A 1 89 ? -11.684 -3.399 15.301 1.00 84.19 89 ALA A O 1
ATOM 707 N N . GLN A 1 90 ? -13.396 -4.817 15.676 1.00 88.81 90 GLN A N 1
ATOM 708 C CA . GLN A 1 90 ? -12.825 -5.961 14.967 1.00 88.81 90 GLN A CA 1
ATOM 709 C C . GLN A 1 90 ? -12.833 -5.746 13.452 1.00 88.81 90 GLN A C 1
ATOM 711 O O . GLN A 1 90 ? -11.787 -5.914 12.830 1.00 88.81 90 GLN A O 1
ATOM 716 N N . ASP A 1 91 ? -13.942 -5.270 12.882 1.00 85.81 91 ASP A N 1
ATOM 717 C CA . ASP A 1 91 ? -14.029 -4.934 11.455 1.00 85.81 91 ASP A CA 1
ATOM 718 C C . ASP A 1 91 ? -12.981 -3.877 11.067 1.00 85.81 91 ASP A C 1
ATOM 720 O O . ASP A 1 91 ? -12.317 -3.989 10.033 1.00 85.81 91 ASP A O 1
ATOM 724 N N . ILE A 1 92 ? -12.770 -2.873 11.927 1.00 83.94 92 ILE A N 1
ATOM 725 C CA . ILE A 1 92 ? -11.718 -1.869 11.741 1.00 83.94 92 ILE A CA 1
ATOM 726 C C . ILE A 1 92 ? -10.331 -2.508 11.859 1.00 83.94 92 ILE A C 1
ATOM 728 O O . ILE A 1 92 ? -9.472 -2.220 11.028 1.00 83.94 92 ILE A O 1
ATOM 732 N N . ALA A 1 93 ? -10.089 -3.369 12.851 1.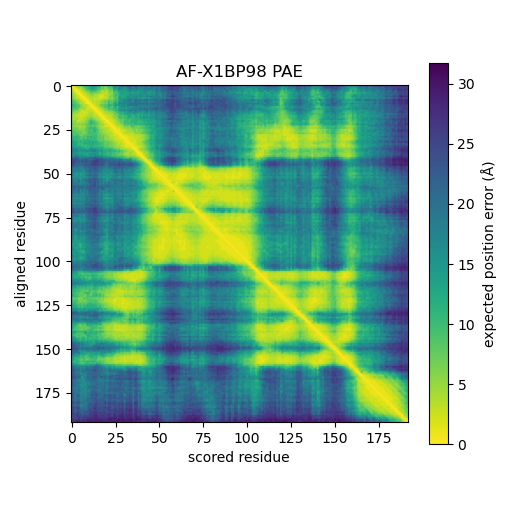00 85.06 93 ALA A N 1
ATOM 733 C CA . ALA A 1 93 ? -8.793 -4.025 13.027 1.00 85.06 93 ALA A CA 1
ATOM 734 C C . ALA A 1 93 ? -8.420 -4.874 11.803 1.00 85.06 93 ALA A C 1
ATOM 736 O O . ALA A 1 93 ? -7.295 -4.773 11.313 1.00 85.06 93 ALA A O 1
ATOM 737 N N . ASP A 1 94 ? -9.367 -5.655 11.282 1.00 83.12 94 ASP A N 1
ATOM 738 C CA . ASP A 1 94 ? -9.165 -6.516 10.116 1.00 83.12 94 ASP A CA 1
ATOM 739 C C . ASP A 1 94 ? -8.984 -5.692 8.836 1.00 83.12 94 ASP A C 1
ATOM 741 O O . ASP A 1 94 ? -8.078 -5.968 8.047 1.00 83.12 94 ASP A O 1
ATOM 745 N N . ALA A 1 95 ? -9.773 -4.626 8.652 1.00 80.56 95 ALA A N 1
ATOM 746 C CA . ALA A 1 95 ? -9.621 -3.719 7.518 1.00 80.56 95 ALA A CA 1
ATOM 747 C C . ALA A 1 95 ? -8.275 -2.979 7.540 1.00 80.56 95 ALA A C 1
ATOM 749 O O . ALA A 1 95 ? -7.630 -2.851 6.499 1.00 80.56 95 ALA A O 1
ATOM 750 N N . GLN A 1 96 ? -7.831 -2.513 8.711 1.00 79.81 96 GLN A N 1
ATOM 751 C CA . GLN A 1 96 ? -6.547 -1.828 8.865 1.00 79.81 96 GLN A CA 1
ATOM 752 C C . GLN A 1 96 ? -5.373 -2.792 8.706 1.00 79.81 96 GLN A C 1
ATOM 754 O O . GLN A 1 96 ? -4.411 -2.459 8.020 1.00 79.81 96 GLN A O 1
ATOM 759 N N . LEU A 1 97 ? -5.454 -4.005 9.255 1.00 81.75 97 LEU A N 1
ATOM 760 C CA . LEU A 1 97 ? -4.423 -5.014 9.032 1.00 81.75 97 LEU A CA 1
ATOM 761 C C . LEU A 1 97 ? -4.342 -5.405 7.553 1.00 81.75 97 LEU A C 1
ATOM 763 O O . LEU A 1 97 ? -3.249 -5.439 6.999 1.00 81.75 97 LEU A O 1
ATOM 767 N N . ALA A 1 98 ? -5.477 -5.638 6.889 1.00 74.50 98 ALA A N 1
ATOM 768 C CA . ALA A 1 98 ? -5.510 -5.919 5.455 1.00 74.50 98 ALA A CA 1
ATOM 769 C C . ALA A 1 98 ? -4.940 -4.753 4.634 1.00 74.50 98 ALA A C 1
ATOM 771 O O . ALA A 1 98 ? -4.188 -4.977 3.686 1.00 74.50 98 ALA A O 1
ATOM 772 N N . LEU A 1 99 ? -5.242 -3.513 5.026 1.00 69.88 99 LEU A N 1
ATOM 773 C CA . LEU A 1 99 ? -4.678 -2.314 4.420 1.00 69.88 99 LEU A CA 1
ATOM 774 C C . LEU A 1 99 ? -3.152 -2.301 4.584 1.00 69.88 99 LEU A C 1
ATOM 776 O O . LEU A 1 99 ? -2.436 -2.221 3.591 1.00 69.88 99 LEU A O 1
ATOM 780 N N . VAL A 1 100 ? -2.638 -2.460 5.801 1.00 68.69 100 VAL A N 1
ATOM 781 C CA . VAL A 1 100 ? -1.194 -2.440 6.070 1.00 68.69 100 VAL A CA 1
ATOM 782 C C . VAL A 1 100 ? -0.453 -3.620 5.433 1.00 68.69 100 VAL A C 1
ATOM 784 O O . VAL A 1 100 ? 0.642 -3.439 4.910 1.00 68.69 100 VAL A O 1
ATOM 787 N N . ASN A 1 101 ? -1.077 -4.792 5.356 1.00 63.78 101 ASN A N 1
ATOM 788 C CA . ASN A 1 101 ? -0.529 -5.949 4.650 1.00 63.78 101 ASN A CA 1
ATOM 789 C C . ASN A 1 101 ? -0.561 -5.798 3.132 1.00 63.78 101 ASN A C 1
ATOM 791 O O . ASN A 1 101 ? 0.324 -6.309 2.444 1.00 63.78 101 ASN A O 1
ATOM 795 N N . SER A 1 102 ? -1.569 -5.104 2.596 1.00 56.06 102 SER A N 1
ATOM 796 C CA . SER A 1 102 ? -1.592 -4.769 1.177 1.00 56.06 102 SER A CA 1
ATOM 797 C C . SER A 1 102 ? -0.448 -3.814 0.841 1.00 56.06 102 SER A C 1
ATOM 799 O O . SER A 1 102 ? 0.197 -4.046 -0.178 1.00 56.06 102 SER A O 1
ATOM 801 N N . LYS A 1 103 ? -0.101 -2.869 1.741 1.00 54.72 103 LYS A N 1
ATOM 802 C CA . LYS A 1 103 ? 0.994 -1.869 1.663 1.00 54.72 103 LYS A CA 1
ATOM 803 C C . LYS A 1 103 ? 2.431 -2.454 1.658 1.00 54.72 103 LYS A C 1
ATOM 805 O O . LYS A 1 103 ? 3.331 -1.913 2.301 1.00 54.72 103 LYS A O 1
ATOM 810 N N . ARG A 1 104 ? 2.665 -3.555 0.935 1.00 50.31 104 ARG A N 1
ATOM 811 C CA . ARG A 1 104 ? 3.981 -4.149 0.623 1.00 50.31 104 ARG A CA 1
ATOM 812 C C . ARG A 1 104 ? 4.887 -3.177 -0.156 1.00 50.31 104 ARG A C 1
ATOM 814 O O . ARG A 1 104 ? 4.353 -2.255 -0.776 1.00 50.31 104 ARG A O 1
ATOM 821 N N . PRO A 1 105 ? 6.227 -3.364 -0.097 1.00 51.41 105 PRO A N 1
ATOM 822 C CA . PRO A 1 105 ? 7.203 -2.289 -0.211 1.00 51.41 105 PRO A CA 1
ATOM 823 C C . PRO A 1 105 ? 7.023 -1.385 -1.412 1.00 51.41 105 PRO A C 1
ATOM 825 O O . PRO A 1 105 ? 6.817 -1.855 -2.528 1.00 51.41 105 PRO A O 1
ATOM 828 N N . SER A 1 106 ? 7.152 -0.087 -1.144 1.00 63.62 106 SER A N 1
ATOM 829 C CA . SER A 1 106 ? 7.389 0.912 -2.169 1.00 63.62 106 SER A CA 1
ATOM 830 C C . SER A 1 106 ? 8.735 0.598 -2.806 1.00 63.62 106 SER A C 1
ATOM 832 O O . SER A 1 106 ? 9.795 0.777 -2.202 1.00 63.62 106 SER A O 1
ATOM 834 N N . ILE A 1 107 ? 8.674 0.050 -4.012 1.00 74.38 107 ILE A N 1
ATOM 835 C CA . ILE A 1 107 ? 9.856 -0.163 -4.832 1.00 74.38 107 ILE A CA 1
ATOM 836 C C . ILE A 1 107 ? 9.988 1.081 -5.687 1.00 74.38 107 ILE A C 1
ATOM 838 O O . ILE A 1 107 ? 9.111 1.378 -6.507 1.00 74.38 107 ILE A O 1
ATOM 842 N N . ARG A 1 108 ? 11.079 1.813 -5.479 1.00 80.88 108 ARG A N 1
ATOM 843 C CA . ARG A 1 108 ? 11.462 2.910 -6.355 1.00 80.88 108 ARG A CA 1
ATOM 844 C C . ARG A 1 108 ? 12.280 2.314 -7.496 1.00 80.88 108 ARG A C 1
ATOM 846 O O . ARG A 1 108 ? 13.396 1.835 -7.293 1.00 80.88 108 ARG A O 1
ATOM 853 N N . LEU A 1 109 ? 11.686 2.320 -8.685 1.00 84.44 109 LEU A N 1
ATOM 854 C CA . LEU A 1 109 ? 12.230 1.712 -9.890 1.00 84.44 109 LEU A CA 1
ATOM 855 C C . LEU A 1 109 ? 12.550 2.800 -10.929 1.00 84.44 109 LEU A C 1
ATOM 857 O O . LEU A 1 109 ? 11.645 3.262 -11.635 1.00 84.44 109 LEU A O 1
ATOM 861 N N . PRO A 1 110 ? 13.808 3.259 -11.011 1.00 85.62 110 PRO A N 1
ATOM 862 C CA . PRO A 1 110 ? 14.245 4.147 -12.080 1.00 85.62 110 PRO A CA 1
ATOM 863 C C . PRO A 1 110 ? 14.331 3.370 -13.399 1.00 85.62 110 PRO A C 1
ATOM 865 O O . PRO A 1 110 ? 15.065 2.393 -13.509 1.00 85.62 110 PRO A O 1
ATOM 868 N N . LEU A 1 111 ? 13.573 3.806 -14.400 1.00 86.25 111 LEU A N 1
ATOM 869 C CA . LEU A 1 111 ? 13.556 3.216 -15.733 1.00 86.25 111 LEU A CA 1
ATOM 870 C C . LEU A 1 111 ? 14.547 3.902 -16.666 1.00 86.25 111 LEU A C 1
ATOM 872 O O . LEU A 1 111 ? 14.713 5.126 -16.644 1.00 86.25 111 LEU A O 1
ATOM 876 N N . ASN A 1 112 ? 15.092 3.099 -17.574 1.00 76.50 112 ASN A N 1
ATOM 877 C CA . ASN A 1 112 ? 16.034 3.537 -18.602 1.00 76.50 112 ASN A CA 1
ATOM 878 C C . ASN A 1 112 ? 15.350 4.228 -19.798 1.00 76.50 112 ASN A C 1
ATOM 880 O O . ASN A 1 112 ? 16.023 4.836 -20.632 1.00 76.50 112 ASN A O 1
ATOM 884 N N . ALA A 1 113 ? 14.017 4.156 -19.892 1.00 71.12 113 ALA A N 1
ATOM 885 C CA . ALA A 1 113 ? 13.225 4.746 -20.969 1.00 71.12 113 ALA A CA 1
ATOM 886 C C . ALA A 1 113 ? 11.853 5.248 -20.484 1.00 71.12 113 ALA A C 1
ATOM 888 O O . ALA A 1 113 ? 11.325 4.798 -19.467 1.00 71.12 113 ALA A O 1
ATOM 889 N N . ASP A 1 114 ? 11.257 6.175 -21.240 1.00 75.69 114 ASP A N 1
ATOM 890 C CA . ASP A 1 114 ? 9.853 6.557 -21.067 1.00 75.69 114 ASP A CA 1
ATOM 891 C C . ASP A 1 114 ? 8.948 5.587 -21.837 1.00 75.69 114 ASP A C 1
ATOM 893 O O . ASP A 1 114 ? 9.155 5.339 -23.027 1.00 75.69 114 ASP A O 1
ATOM 897 N N . ASN A 1 115 ? 7.938 5.044 -21.159 1.00 77.12 115 ASN A N 1
ATOM 898 C CA . ASN A 1 115 ? 6.932 4.177 -21.760 1.00 77.12 115 ASN A CA 1
ATOM 899 C C . ASN A 1 115 ? 5.537 4.726 -21.439 1.00 77.12 115 ASN A C 1
ATOM 901 O O . ASN A 1 115 ? 5.117 4.782 -20.284 1.00 77.12 115 ASN A O 1
ATOM 905 N N . ALA A 1 116 ? 4.810 5.131 -22.481 1.00 77.00 116 ALA A N 1
ATOM 906 C CA . ALA A 1 116 ? 3.495 5.759 -22.360 1.00 77.00 116 ALA A CA 1
ATOM 907 C C . ALA A 1 116 ? 2.391 4.809 -21.852 1.00 77.00 116 ALA A C 1
ATOM 909 O O . ALA A 1 116 ? 1.343 5.284 -21.403 1.00 77.00 116 ALA A O 1
ATOM 910 N N . ALA A 1 117 ? 2.612 3.490 -21.924 1.00 81.50 117 ALA A N 1
ATOM 911 C CA . ALA A 1 117 ? 1.691 2.484 -21.395 1.00 81.50 117 ALA A CA 1
ATOM 912 C C . ALA A 1 117 ? 1.744 2.381 -19.861 1.00 81.50 117 ALA A C 1
ATOM 914 O O . ALA A 1 117 ? 0.776 1.945 -19.242 1.00 81.50 117 ALA A O 1
ATOM 915 N N . LEU A 1 118 ? 2.839 2.832 -19.238 1.00 83.88 118 LEU A N 1
ATOM 916 C CA . LEU A 1 118 ? 2.955 2.895 -17.785 1.00 83.88 118 LEU A CA 1
ATOM 917 C C . LEU A 1 118 ? 2.157 4.091 -17.270 1.00 83.88 118 LEU A C 1
ATOM 919 O O . LEU A 1 118 ? 2.517 5.250 -17.495 1.00 83.88 118 LEU A O 1
ATOM 923 N N . GLN A 1 119 ? 1.049 3.796 -16.596 1.00 78.94 119 GLN A N 1
ATOM 924 C CA . GLN A 1 119 ? 0.102 4.796 -16.116 1.00 78.94 119 GLN A CA 1
ATOM 925 C C . GLN A 1 119 ? -0.306 4.524 -14.673 1.00 78.94 119 GLN A C 1
ATOM 927 O O . GLN A 1 119 ? -0.280 3.394 -14.185 1.00 78.94 119 GLN A O 1
ATOM 932 N N . LEU A 1 120 ? -0.712 5.583 -13.983 1.00 74.75 120 LEU A N 1
ATOM 933 C CA . LEU A 1 120 ? -1.179 5.498 -12.605 1.00 74.75 120 LEU A CA 1
ATOM 934 C C . LEU A 1 120 ? -2.487 4.707 -12.532 1.00 74.75 120 LEU A C 1
ATOM 936 O O . LEU A 1 120 ? -3.354 4.848 -13.393 1.00 74.75 120 LEU A O 1
ATOM 940 N N . GLY A 1 121 ? -2.619 3.851 -11.516 1.00 69.81 121 GLY A N 1
ATOM 941 C CA . GLY A 1 121 ? -3.782 2.966 -11.383 1.00 69.81 121 GLY A CA 1
ATOM 942 C C . GLY A 1 121 ? -3.785 1.768 -12.344 1.00 69.81 121 GLY A C 1
ATOM 943 O O . GLY A 1 121 ? -4.827 1.138 -12.523 1.00 69.81 121 GLY A O 1
ATOM 944 N N . THR A 1 122 ? -2.637 1.441 -12.943 1.00 80.44 122 THR A N 1
ATOM 945 C CA . THR A 1 122 ? -2.414 0.179 -13.667 1.00 80.44 122 THR A CA 1
ATOM 946 C C . THR A 1 122 ? -1.470 -0.733 -12.885 1.00 80.44 122 THR A C 1
ATOM 948 O O . THR A 1 122 ? -0.780 -0.269 -11.973 1.00 80.44 122 THR A O 1
ATOM 951 N N . THR A 1 123 ? -1.443 -2.027 -13.201 1.00 83.94 123 THR A N 1
ATOM 952 C CA . THR A 1 123 ? -0.398 -2.943 -12.725 1.00 83.94 123 THR A CA 1
ATOM 953 C C . THR A 1 123 ? 0.677 -3.154 -13.782 1.00 83.94 123 THR A C 1
ATOM 955 O O . THR A 1 123 ? 0.395 -3.121 -14.975 1.00 83.94 123 THR A O 1
ATOM 958 N N . VAL A 1 124 ? 1.907 -3.402 -13.350 1.00 85.19 124 VAL A N 1
ATOM 959 C CA . VAL A 1 124 ? 3.040 -3.761 -14.206 1.00 85.19 124 VAL A CA 1
ATOM 960 C C . VAL A 1 124 ? 3.684 -5.032 -13.674 1.00 85.19 124 VAL A C 1
ATOM 962 O O . VAL A 1 124 ? 3.902 -5.161 -12.466 1.00 85.19 124 VAL A O 1
ATOM 965 N N . ASP A 1 125 ? 3.971 -5.976 -14.562 1.00 86.06 125 ASP A N 1
ATOM 966 C CA . ASP A 1 125 ? 4.694 -7.188 -14.198 1.00 86.06 125 ASP A CA 1
ATOM 967 C C . ASP A 1 125 ? 6.188 -6.878 -14.143 1.00 86.06 125 ASP A C 1
ATOM 969 O O . ASP A 1 125 ? 6.778 -6.423 -15.122 1.00 86.06 125 ASP A O 1
ATOM 973 N N . VAL A 1 126 ? 6.818 -7.120 -12.990 1.00 81.62 126 VAL A N 1
ATOM 974 C CA . VAL A 1 126 ? 8.252 -6.848 -12.810 1.00 81.62 126 VAL A CA 1
ATOM 975 C C . VAL A 1 126 ? 8.985 -8.111 -12.401 1.00 81.62 126 VAL A C 1
ATOM 977 O O . 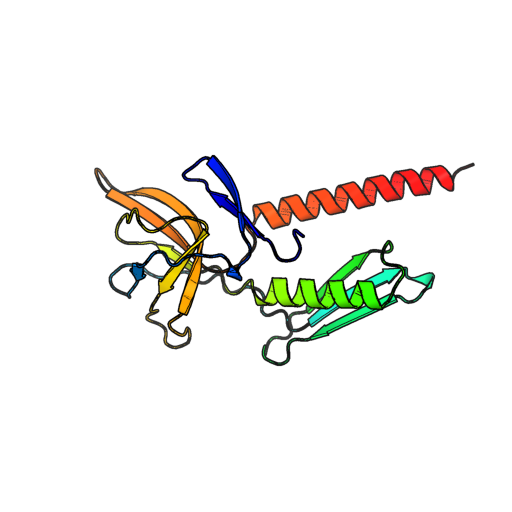VAL A 1 126 ? 8.603 -8.799 -11.450 1.00 81.62 126 VAL A O 1
ATOM 980 N N . THR A 1 127 ? 10.061 -8.410 -13.126 1.00 83.00 127 THR A N 1
ATOM 981 C CA . THR A 1 127 ? 11.001 -9.480 -12.786 1.00 83.00 127 THR A CA 1
ATOM 982 C C . THR A 1 127 ? 12.245 -8.862 -12.166 1.00 83.00 127 THR A C 1
ATOM 984 O O . THR A 1 127 ? 13.012 -8.200 -12.860 1.00 83.00 127 THR A O 1
ATOM 987 N N . PHE A 1 128 ? 12.436 -9.076 -10.862 1.00 75.69 128 PHE A N 1
ATOM 988 C CA . PHE A 1 128 ? 13.581 -8.538 -10.134 1.00 75.69 128 PHE A CA 1
ATOM 989 C C . PHE A 1 128 ? 14.805 -9.452 -10.203 1.00 75.69 128 PHE A C 1
ATOM 991 O O . PHE A 1 128 ? 14.692 -10.664 -10.040 1.00 75.69 128 PHE A O 1
ATOM 998 N N . ALA A 1 129 ? 15.988 -8.839 -10.296 1.00 70.19 129 ALA A N 1
ATOM 999 C CA . ALA A 1 129 ? 17.281 -9.527 -10.211 1.00 70.19 129 ALA A CA 1
ATOM 1000 C C . ALA A 1 129 ? 17.500 -10.279 -8.895 1.00 70.19 129 ALA A C 1
ATOM 1002 O O . ALA A 1 129 ? 18.235 -11.267 -8.828 1.00 70.19 129 ALA A O 1
ATOM 1003 N N . ARG A 1 130 ? 16.876 -9.808 -7.809 1.00 63.75 130 ARG A N 1
ATOM 1004 C CA . ARG A 1 130 ? 16.953 -10.467 -6.506 1.00 63.75 130 ARG A CA 1
ATOM 1005 C C . ARG A 1 130 ? 15.854 -11.532 -6.401 1.00 63.75 130 ARG A C 1
ATOM 1007 O O . ARG A 1 130 ? 14.681 -11.169 -6.338 1.00 63.75 130 ARG A O 1
ATOM 1014 N N . PRO A 1 131 ? 16.200 -12.826 -6.251 1.00 54.56 131 PRO A N 1
ATOM 1015 C CA . PRO A 1 131 ? 15.225 -13.922 -6.221 1.00 54.56 131 PRO A CA 1
ATOM 1016 C C . PRO A 1 131 ? 14.338 -13.929 -4.967 1.00 54.56 131 PRO A C 1
ATOM 1018 O O . PRO A 1 131 ? 13.388 -14.701 -4.883 1.00 54.56 131 PRO A O 1
ATOM 1021 N N . THR A 1 132 ? 14.633 -13.082 -3.977 1.00 56.19 132 THR A N 1
ATOM 1022 C C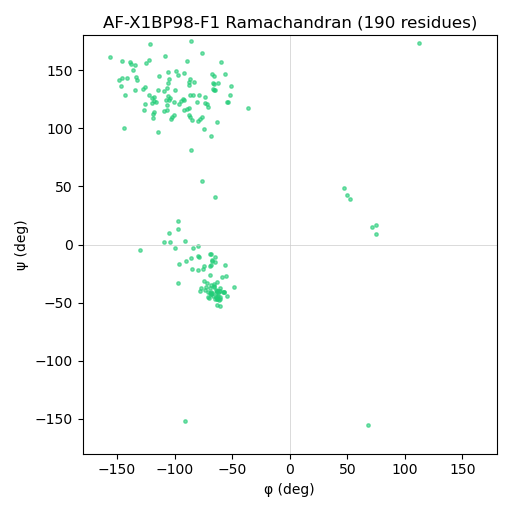A . THR A 1 132 ? 13.804 -12.887 -2.779 1.00 56.19 132 THR A CA 1
ATOM 1023 C C . THR A 1 132 ? 12.461 -12.229 -3.083 1.00 56.19 132 THR A C 1
ATOM 1025 O O . THR A 1 132 ? 11.578 -12.239 -2.227 1.00 56.19 132 THR A O 1
ATOM 1028 N N . ILE A 1 133 ? 12.299 -11.660 -4.279 1.00 60.12 133 ILE A N 1
ATOM 1029 C CA . ILE A 1 133 ? 11.072 -11.006 -4.715 1.00 60.12 133 ILE A CA 1
ATOM 1030 C C . ILE A 1 133 ? 10.554 -11.759 -5.932 1.00 60.12 133 ILE A C 1
ATOM 1032 O O . ILE A 1 133 ? 11.187 -11.791 -6.984 1.00 60.12 133 ILE A O 1
ATOM 1036 N N . ALA A 1 134 ? 9.414 -12.422 -5.761 1.00 56.66 134 ALA A N 1
ATOM 1037 C CA . ALA A 1 134 ? 8.791 -13.177 -6.835 1.00 56.66 134 ALA A CA 1
ATOM 1038 C C . ALA A 1 134 ? 8.320 -12.235 -7.951 1.00 56.66 134 ALA A C 1
ATOM 1040 O O . ALA A 1 134 ? 7.818 -11.148 -7.662 1.00 56.66 134 ALA A O 1
ATOM 1041 N N . LYS A 1 135 ? 8.413 -12.688 -9.211 1.00 66.56 135 LYS A N 1
ATOM 1042 C CA . LYS A 1 135 ? 7.715 -12.036 -10.325 1.00 66.56 135 LYS A CA 1
ATOM 1043 C C . LYS A 1 135 ? 6.233 -11.941 -9.966 1.00 66.56 135 LYS A C 1
ATOM 1045 O O . LYS A 1 135 ? 5.597 -12.958 -9.683 1.00 66.56 135 LYS A O 1
ATOM 1050 N N . THR A 1 136 ? 5.701 -10.729 -9.973 1.00 70.62 136 THR A N 1
ATOM 1051 C CA . THR A 1 136 ? 4.287 -10.465 -9.712 1.00 70.62 136 THR A CA 1
ATOM 1052 C C . THR A 1 136 ? 3.881 -9.145 -10.356 1.00 70.62 136 THR A C 1
ATOM 1054 O O . THR A 1 136 ? 4.730 -8.300 -10.646 1.00 70.62 136 THR A O 1
ATOM 1057 N N . ALA A 1 137 ? 2.574 -8.971 -10.525 1.00 75.25 137 ALA A N 1
ATOM 1058 C CA . ALA A 1 137 ? 1.971 -7.720 -10.940 1.00 75.25 137 ALA A CA 1
ATOM 1059 C C . ALA A 1 137 ? 2.003 -6.724 -9.773 1.00 75.25 137 ALA A C 1
ATOM 1061 O O . ALA A 1 137 ? 1.457 -6.998 -8.697 1.00 75.25 137 ALA A O 1
ATOM 1062 N N . TYR A 1 138 ? 2.631 -5.568 -9.986 1.00 77.38 138 TYR A N 1
ATOM 1063 C CA . TYR A 1 138 ? 2.703 -4.480 -9.016 1.00 77.38 138 TYR A CA 1
ATOM 1064 C C . TYR A 1 138 ? 1.851 -3.294 -9.458 1.00 77.38 138 TYR A C 1
ATOM 1066 O O . TYR A 1 138 ? 1.986 -2.851 -10.596 1.00 77.38 138 TYR A O 1
ATOM 1074 N N . PRO A 1 139 ? 1.018 -2.716 -8.581 1.00 77.44 139 PRO A N 1
ATOM 1075 C CA . PRO A 1 139 ? 0.328 -1.467 -8.885 1.00 77.44 139 PRO A CA 1
ATOM 1076 C C . PRO A 1 139 ? 1.320 -0.305 -9.022 1.00 77.44 139 PRO A C 1
ATOM 1078 O O . PRO A 1 139 ? 2.231 -0.156 -8.203 1.00 77.44 139 PRO A O 1
ATOM 1081 N N . ILE A 1 140 ? 1.103 0.551 -10.019 1.00 78.31 140 ILE A N 1
ATOM 1082 C CA . ILE A 1 140 ? 1.829 1.810 -10.192 1.00 78.31 140 ILE A CA 1
ATOM 1083 C C . ILE A 1 140 ? 1.114 2.902 -9.389 1.00 78.31 140 ILE A C 1
ATOM 1085 O O . ILE A 1 140 ? -0.002 3.310 -9.732 1.00 78.31 140 ILE A O 1
ATOM 1089 N N . ARG A 1 141 ? 1.767 3.383 -8.323 1.00 71.00 141 ARG A N 1
ATOM 1090 C CA . ARG A 1 141 ? 1.194 4.375 -7.389 1.00 71.00 141 ARG A CA 1
ATOM 1091 C C . ARG A 1 141 ? 1.615 5.810 -7.675 1.00 71.00 141 ARG A C 1
ATOM 1093 O O . ARG A 1 141 ? 0.852 6.732 -7.417 1.00 71.00 141 ARG A O 1
ATOM 1100 N N . LYS A 1 142 ? 2.840 5.994 -8.170 1.00 72.25 142 LYS A N 1
ATOM 1101 C CA . LYS A 1 142 ? 3.410 7.298 -8.514 1.00 72.25 142 LYS A CA 1
ATOM 1102 C C . LYS A 1 142 ? 4.359 7.127 -9.692 1.00 72.25 142 LYS A C 1
ATOM 1104 O O . LYS A 1 142 ? 5.085 6.138 -9.769 1.00 72.25 142 LYS A O 1
ATOM 1109 N N . ILE A 1 143 ? 4.345 8.100 -10.592 1.00 75.75 143 ILE A N 1
ATOM 1110 C CA . ILE A 1 143 ? 5.292 8.209 -11.694 1.00 75.75 143 ILE A CA 1
ATOM 1111 C C . ILE A 1 143 ? 5.910 9.596 -11.591 1.00 75.75 143 ILE A C 1
ATOM 1113 O O . ILE A 1 143 ? 5.198 10.598 -11.642 1.00 75.75 143 ILE A O 1
ATOM 1117 N N . GLU A 1 144 ? 7.227 9.657 -11.446 1.00 75.88 144 GLU A N 1
ATOM 1118 C CA . GLU A 1 144 ? 7.972 10.904 -11.574 1.00 75.88 144 GLU A CA 1
ATOM 1119 C C . GLU A 1 144 ? 8.711 10.900 -12.903 1.00 75.88 144 GLU A C 1
ATOM 1121 O O . GLU A 1 144 ? 9.430 9.956 -13.221 1.00 75.88 144 GLU A O 1
ATOM 1126 N N . ARG A 1 145 ? 8.535 11.961 -13.688 1.00 76.50 145 ARG A N 1
ATOM 1127 C CA . ARG A 1 145 ? 9.280 12.163 -14.929 1.00 76.50 145 ARG A CA 1
ATOM 1128 C C . ARG A 1 145 ? 10.127 13.410 -14.792 1.00 76.50 145 ARG A C 1
ATOM 1130 O O . ARG A 1 145 ? 9.607 14.496 -14.540 1.00 76.50 145 ARG A O 1
ATOM 1137 N N . SER A 1 146 ? 11.428 13.255 -14.970 1.00 74.25 146 SER A N 1
ATOM 1138 C CA . SER A 1 146 ? 12.383 14.356 -14.956 1.00 74.25 146 SER A CA 1
ATOM 1139 C C . SER A 1 146 ? 13.193 14.363 -16.250 1.00 74.25 146 SER A C 1
ATOM 1141 O O . SER A 1 146 ? 13.301 13.363 -16.964 1.00 74.25 146 SER A O 1
ATOM 1143 N N . LYS A 1 147 ? 13.738 15.527 -16.606 1.00 73.50 147 LYS A N 1
ATOM 1144 C CA . LYS A 1 147 ? 14.588 15.649 -17.791 1.00 73.50 147 LYS A CA 1
ATOM 1145 C C . LYS A 1 147 ? 15.946 15.006 -17.507 1.00 73.50 147 LYS A C 1
ATOM 1147 O O . LYS A 1 147 ? 16.618 15.399 -16.557 1.00 73.50 147 LYS A O 1
ATOM 1152 N N . PHE A 1 148 ? 16.373 14.087 -18.368 1.00 67.62 148 PHE A N 1
ATOM 1153 C CA . PHE A 1 148 ? 17.660 13.402 -18.267 1.00 67.62 148 PHE A CA 1
ATOM 1154 C C . PHE A 1 148 ? 18.520 13.694 -19.500 1.00 67.62 148 PHE A C 1
ATOM 1156 O O . PHE A 1 148 ? 18.234 13.262 -20.616 1.00 67.62 148 PHE A O 1
ATOM 1163 N N . GLY A 1 149 ? 19.580 14.480 -19.323 1.00 68.69 149 GLY A N 1
ATOM 1164 C CA . GLY A 1 149 ? 20.411 14.941 -20.437 1.00 68.69 149 GLY A CA 1
ATOM 1165 C C . GLY A 1 149 ? 19.695 15.922 -21.382 1.00 68.69 149 GLY A C 1
ATOM 1166 O O . GLY A 1 149 ? 18.781 16.652 -20.993 1.00 68.69 149 GLY A O 1
ATOM 1167 N N . ILE A 1 150 ? 20.155 15.992 -22.637 1.00 66.81 150 ILE A N 1
ATOM 1168 C CA . ILE A 1 150 ? 19.670 16.979 -23.624 1.00 66.81 150 ILE A CA 1
ATOM 1169 C C . ILE A 1 150 ? 18.294 16.580 -24.183 1.00 66.81 150 ILE A C 1
ATOM 1171 O O . ILE A 1 150 ? 17.444 17.453 -24.372 1.00 66.81 150 ILE A O 1
ATOM 1175 N N . THR A 1 151 ? 18.064 15.281 -24.396 1.00 62.09 151 THR A N 1
ATOM 1176 C CA . THR A 1 151 ? 16.867 14.736 -25.064 1.00 62.09 151 THR A CA 1
ATOM 1177 C C . THR A 1 151 ? 16.177 13.599 -24.307 1.00 62.09 151 THR A C 1
ATOM 1179 O O . THR A 1 151 ? 15.144 13.129 -24.769 1.00 62.09 151 THR A O 1
ATOM 1182 N N . GLY A 1 152 ? 16.736 13.123 -23.192 1.00 67.69 152 GLY A N 1
ATOM 1183 C CA . GLY A 1 152 ? 16.187 11.992 -22.446 1.00 67.69 152 GLY A CA 1
ATOM 1184 C C . GLY A 1 152 ? 15.167 12.410 -21.389 1.00 67.69 152 GLY A C 1
ATOM 1185 O O . GLY A 1 152 ? 15.159 13.545 -20.900 1.00 67.69 152 GLY A O 1
ATOM 1186 N N . ILE A 1 153 ? 14.317 11.458 -21.021 1.00 75.00 153 ILE A N 1
ATOM 1187 C CA . ILE A 1 153 ? 13.399 11.536 -19.885 1.00 75.00 153 ILE A CA 1
ATOM 1188 C C . ILE A 1 153 ? 13.778 10.384 -18.962 1.00 75.00 153 ILE A C 1
ATOM 1190 O O . ILE A 1 153 ? 13.843 9.242 -19.411 1.00 75.00 153 ILE A O 1
ATOM 1194 N N . GLN A 1 154 ? 14.036 10.688 -17.695 1.00 77.31 154 GLN A N 1
ATOM 1195 C CA . GLN A 1 154 ? 14.142 9.671 -16.658 1.00 77.31 154 GLN A CA 1
ATOM 1196 C C . GLN A 1 154 ? 12.759 9.501 -16.041 1.00 77.31 154 GLN A C 1
ATOM 1198 O O . GLN A 1 154 ? 12.155 10.472 -15.578 1.00 77.31 154 GLN A O 1
ATOM 1203 N N . THR A 1 155 ? 12.268 8.266 -16.052 1.00 82.31 155 THR A N 1
ATOM 1204 C CA . THR A 1 155 ? 10.998 7.903 -15.427 1.00 82.31 155 THR A CA 1
ATOM 1205 C C . THR A 1 155 ? 11.298 7.096 -14.179 1.00 82.31 155 THR A C 1
ATOM 1207 O O . THR A 1 155 ? 11.980 6.083 -14.251 1.00 82.31 155 THR A O 1
ATOM 1210 N N . VAL A 1 156 ? 10.799 7.532 -13.031 1.00 82.50 156 VAL A N 1
ATOM 1211 C CA . VAL A 1 156 ? 10.886 6.789 -11.776 1.00 82.50 156 VAL A CA 1
ATOM 1212 C C . VAL A 1 156 ? 9.491 6.289 -11.444 1.00 82.50 156 VAL A C 1
ATOM 1214 O O . VAL A 1 156 ? 8.577 7.084 -11.204 1.00 82.50 156 VAL A O 1
ATOM 1217 N N . LEU A 1 157 ? 9.325 4.969 -11.454 1.00 81.69 157 LEU A N 1
ATOM 1218 C CA . LEU A 1 157 ? 8.107 4.337 -10.974 1.00 81.69 157 LEU A CA 1
ATOM 1219 C C . LEU A 1 157 ? 8.211 4.100 -9.478 1.00 81.69 157 LEU A C 1
ATOM 1221 O O . LEU A 1 157 ? 9.232 3.640 -8.971 1.00 81.69 157 LEU A O 1
ATOM 1225 N N . TYR A 1 158 ? 7.108 4.341 -8.792 1.00 78.25 158 TYR A N 1
ATOM 1226 C CA . TYR A 1 158 ? 6.891 3.831 -7.456 1.00 78.25 158 TYR A CA 1
ATOM 1227 C C . TYR A 1 158 ? 5.860 2.713 -7.567 1.00 78.25 158 TYR A C 1
ATOM 1229 O O . TYR A 1 158 ? 4.743 2.929 -8.052 1.00 78.25 158 TYR A O 1
ATOM 1237 N N . LEU A 1 159 ? 6.258 1.516 -7.149 1.00 76.56 159 LEU A N 1
ATOM 1238 C CA . LEU A 1 159 ? 5.476 0.291 -7.278 1.00 76.56 159 LEU A CA 1
ATOM 1239 C C . LEU A 1 159 ? 5.064 -0.229 -5.900 1.00 76.56 159 LEU A C 1
ATOM 1241 O O . LEU A 1 159 ? 5.834 -0.111 -4.950 1.00 76.56 159 LEU A O 1
ATOM 1245 N N . GLY A 1 160 ? 3.867 -0.813 -5.799 1.00 69.62 160 GLY A N 1
ATOM 1246 C CA . GLY A 1 160 ? 3.316 -1.358 -4.550 1.00 69.62 160 GLY A CA 1
ATOM 1247 C C . GLY A 1 160 ? 2.110 -0.572 -4.022 1.00 69.62 160 GLY A C 1
ATOM 1248 O O . GLY A 1 160 ? 1.733 0.463 -4.567 1.00 69.62 160 GLY A O 1
ATOM 1249 N N . PHE A 1 161 ? 1.465 -1.076 -2.969 1.00 56.16 161 PHE A N 1
ATOM 1250 C CA . PHE A 1 161 ? 0.232 -0.487 -2.416 1.00 56.16 161 PHE A CA 1
ATOM 1251 C C . PHE A 1 161 ? 0.482 0.435 -1.211 1.00 56.16 161 PHE A C 1
ATOM 1253 O O . PHE A 1 161 ? -0.421 0.646 -0.410 1.00 56.16 161 PHE A O 1
ATOM 1260 N N . GLY A 1 162 ? 1.700 0.947 -1.023 1.00 46.62 162 GLY A N 1
ATOM 1261 C CA . GLY A 1 162 ? 1.993 1.897 0.055 1.00 46.62 162 GLY A CA 1
ATOM 1262 C C . GLY A 1 162 ? 1.204 3.205 -0.092 1.00 46.62 162 GLY A C 1
ATOM 1263 O O . GLY A 1 162 ? 1.112 3.731 -1.201 1.00 46.62 162 GLY A O 1
ATOM 1264 N N . GLU A 1 163 ? 0.696 3.744 1.022 1.00 41.56 163 GLU A N 1
ATOM 1265 C CA . GLU A 1 163 ? 0.161 5.116 1.085 1.00 41.56 163 GLU A CA 1
ATOM 1266 C C . GLU A 1 163 ? 1.237 6.118 0.637 1.00 41.56 163 GLU A C 1
ATOM 1268 O O . GLU A 1 163 ? 2.444 5.897 0.821 1.00 41.56 163 GLU A O 1
ATOM 1273 N N . SER A 1 164 ? 0.825 7.213 -0.001 1.00 41.12 164 SER A N 1
ATOM 1274 C CA . SER A 1 164 ? 1.745 8.322 -0.258 1.00 41.12 164 SER A CA 1
ATOM 1275 C C . SER A 1 164 ? 2.127 8.973 1.083 1.00 41.12 164 SER A C 1
ATOM 1277 O O . SER A 1 164 ? 1.319 9.033 2.008 1.00 41.12 164 SER A O 1
ATOM 1279 N N . THR A 1 165 ? 3.353 9.485 1.225 1.00 43.16 165 THR A N 1
ATOM 1280 C CA . THR A 1 165 ? 3.769 10.225 2.438 1.00 43.16 165 THR A CA 1
ATOM 1281 C C . THR A 1 165 ? 2.839 11.403 2.747 1.00 43.16 165 THR A C 1
ATOM 1283 O O . THR A 1 165 ? 2.655 11.772 3.903 1.00 43.16 165 THR A O 1
ATOM 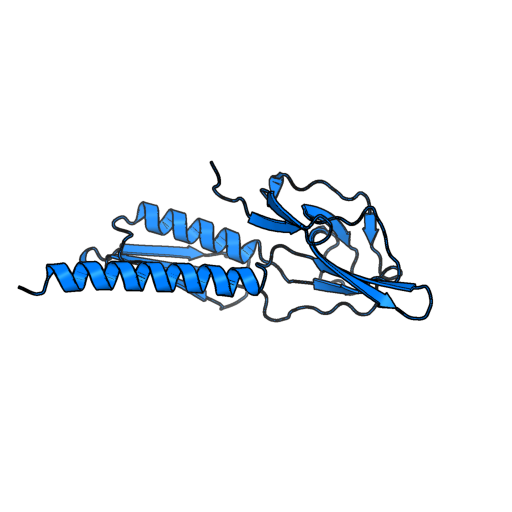1286 N N . PHE A 1 166 ? 2.193 11.959 1.718 1.00 42.38 166 PHE A N 1
ATOM 1287 C CA . PHE A 1 166 ? 1.183 12.998 1.863 1.00 42.38 166 PHE A CA 1
ATOM 1288 C C . PHE A 1 166 ? -0.143 12.468 2.426 1.00 42.38 166 PHE A C 1
ATOM 1290 O O . PHE A 1 166 ? -0.770 13.155 3.226 1.00 42.38 166 PHE A O 1
ATOM 1297 N N . GLU A 1 167 ? -0.570 11.254 2.063 1.00 42.09 167 GLU A N 1
ATOM 1298 C CA . GLU A 1 167 ? -1.761 10.620 2.642 1.00 42.09 167 GLU A CA 1
ATOM 1299 C C . GLU A 1 167 ? -1.587 10.357 4.136 1.00 42.09 167 GLU A C 1
ATOM 1301 O O . GLU A 1 167 ? -2.521 10.581 4.907 1.00 42.09 167 GLU A O 1
ATOM 1306 N N . GLU A 1 168 ? -0.391 9.947 4.562 1.00 37.50 168 GLU A N 1
ATOM 1307 C CA . GLU A 1 168 ? -0.095 9.742 5.979 1.00 37.50 168 GLU A CA 1
ATOM 1308 C C . GLU A 1 168 ? -0.188 11.067 6.756 1.00 37.50 168 GLU A C 1
ATOM 1310 O O . GLU A 1 168 ? -0.865 11.138 7.790 1.00 37.50 168 GLU A O 1
ATOM 1315 N N . ASP A 1 169 ? 0.384 12.145 6.211 1.00 45.69 169 ASP A N 1
ATOM 1316 C CA . ASP A 1 169 ? 0.331 13.485 6.802 1.00 45.69 169 ASP A CA 1
ATOM 1317 C C . ASP A 1 169 ? -1.083 14.091 6.781 1.00 45.69 169 ASP A C 1
ATOM 1319 O O . ASP A 1 169 ? -1.543 14.645 7.786 1.00 45.69 169 ASP A O 1
ATOM 1323 N N . ALA A 1 170 ? -1.816 13.948 5.675 1.00 49.06 170 ALA A N 1
ATOM 1324 C CA . ALA A 1 170 ? -3.172 14.465 5.520 1.00 49.06 170 ALA A CA 1
ATOM 1325 C C . ALA A 1 170 ? -4.174 13.696 6.393 1.00 49.06 170 ALA A C 1
ATOM 1327 O O . ALA A 1 170 ? -4.965 14.311 7.113 1.00 49.06 170 ALA A O 1
ATOM 1328 N N . ALA A 1 171 ? -4.122 12.360 6.405 1.00 46.75 171 ALA A N 1
ATOM 1329 C CA . ALA A 1 171 ? -4.987 11.538 7.250 1.00 46.75 171 ALA A CA 1
ATOM 1330 C C . ALA A 1 171 ? -4.683 11.743 8.741 1.00 46.75 171 ALA A C 1
ATOM 1332 O O . ALA A 1 171 ? -5.597 11.751 9.573 1.00 46.75 171 ALA A O 1
ATOM 1333 N N . LYS A 1 172 ? -3.410 11.942 9.105 1.00 48.00 172 LYS A N 1
ATOM 1334 C CA . LYS A 1 172 ? -3.013 12.333 10.464 1.00 48.00 172 LYS A CA 1
ATOM 1335 C C . LYS A 1 172 ? -3.568 13.708 10.835 1.00 48.00 172 LYS A C 1
ATOM 1337 O O . LYS A 1 172 ? -4.199 13.830 11.882 1.00 48.00 172 LYS A O 1
ATOM 1342 N N . ALA A 1 173 ? -3.434 14.706 9.962 1.00 57.59 173 ALA A N 1
ATOM 1343 C CA . ALA A 1 173 ? -3.962 16.049 10.200 1.00 57.59 173 ALA A CA 1
ATOM 1344 C C . ALA A 1 173 ? -5.497 16.076 10.326 1.00 57.59 173 ALA A C 1
ATOM 1346 O O . ALA A 1 173 ? -6.036 16.767 11.193 1.00 57.59 173 ALA A O 1
ATOM 1347 N N . ILE A 1 174 ? -6.212 15.307 9.497 1.00 60.22 174 ILE A N 1
ATOM 1348 C CA . ILE A 1 174 ? -7.677 15.193 9.557 1.00 60.22 174 ILE A CA 1
ATOM 1349 C C . ILE A 1 174 ? -8.115 14.546 10.876 1.00 60.22 174 ILE A C 1
ATOM 1351 O O . ILE A 1 174 ? -8.997 15.088 11.546 1.00 60.22 174 ILE A O 1
ATOM 1355 N N . ARG A 1 175 ? -7.483 13.436 11.288 1.00 51.97 175 ARG A N 1
ATOM 1356 C CA . ARG A 1 175 ? -7.786 12.764 12.566 1.00 51.97 175 ARG A CA 1
ATOM 1357 C C . ARG A 1 175 ? -7.494 13.658 13.769 1.00 51.97 175 ARG A C 1
ATOM 1359 O O . ARG A 1 175 ? -8.342 13.775 14.652 1.00 51.97 175 ARG A O 1
ATOM 1366 N N . ASP A 1 176 ? -6.356 14.349 13.771 1.00 59.00 176 ASP A N 1
ATOM 1367 C CA . ASP A 1 176 ? -5.991 15.282 14.841 1.00 59.00 176 ASP A CA 1
ATOM 1368 C C . ASP A 1 176 ? -6.987 16.445 14.950 1.00 59.00 176 ASP A C 1
ATOM 1370 O O . ASP A 1 176 ? -7.385 16.828 16.055 1.00 59.00 176 ASP A O 1
ATOM 1374 N N . ASN A 1 177 ? -7.430 17.000 13.819 1.00 63.59 177 ASN A N 1
ATOM 1375 C CA . ASN A 1 177 ? -8.425 18.072 13.804 1.00 63.59 177 ASN A CA 1
ATOM 1376 C C . ASN A 1 177 ? -9.809 17.589 14.247 1.00 63.59 177 ASN A C 1
ATOM 1378 O O . ASN A 1 177 ? -10.469 18.281 15.027 1.00 63.59 177 ASN A O 1
ATOM 1382 N N . ALA A 1 178 ? -10.234 16.401 13.810 1.00 62.72 178 ALA A N 1
ATOM 1383 C CA . ALA A 1 178 ? -11.486 15.792 14.250 1.00 62.72 178 ALA A CA 1
ATOM 1384 C C . ALA A 1 178 ? -11.479 15.554 15.768 1.00 62.72 178 ALA A C 1
ATOM 1386 O O . ALA A 1 178 ? -12.410 15.975 16.457 1.00 62.72 178 ALA A O 1
ATOM 1387 N N . PHE A 1 179 ? -10.390 14.993 16.307 1.00 64.38 179 PHE A N 1
ATOM 1388 C CA . PHE A 1 179 ? -10.220 14.773 17.743 1.00 64.38 179 PHE A CA 1
ATOM 1389 C C . PHE A 1 179 ? -10.233 16.084 18.538 1.00 64.38 179 PHE A C 1
ATOM 1391 O O . PHE A 1 179 ? -10.963 16.209 19.521 1.00 64.38 179 PHE A O 1
ATOM 1398 N N . ARG A 1 180 ? -9.472 17.099 18.104 1.00 70.19 180 ARG A N 1
ATOM 1399 C CA . ARG A 1 180 ? -9.448 18.417 18.765 1.00 70.19 180 ARG A CA 1
ATOM 1400 C C . ARG A 1 180 ? -10.811 19.100 18.739 1.00 70.19 180 ARG A C 1
ATOM 1402 O O . ARG A 1 180 ? -11.195 19.705 19.739 1.00 70.19 180 ARG A O 1
ATOM 1409 N N . SER A 1 181 ? -11.540 19.004 17.628 1.00 66.94 181 SER A N 1
ATOM 1410 C CA . SER A 1 181 ? -12.885 19.572 17.523 1.00 66.94 181 SER A CA 1
ATOM 1411 C C . SER A 1 181 ? -13.872 18.845 18.430 1.00 66.94 181 SER A C 1
ATOM 1413 O O . SER A 1 181 ? -14.671 19.505 19.090 1.00 66.94 181 SER A O 1
ATOM 1415 N N . HIS A 1 182 ? -13.799 17.513 18.500 1.00 64.38 182 HIS A N 1
ATOM 1416 C CA . HIS A 1 182 ? -14.637 16.737 19.408 1.00 64.38 182 HIS A CA 1
ATOM 1417 C C . HIS A 1 182 ? -14.330 17.094 20.858 1.00 64.38 182 HIS A C 1
ATOM 1419 O O . HIS A 1 182 ? -15.228 17.524 21.568 1.00 64.38 182 HIS A O 1
ATOM 1425 N N . LYS A 1 183 ? -13.057 17.045 21.265 1.00 62.94 183 LYS A N 1
ATOM 1426 C CA . LYS A 1 183 ? -12.625 17.421 22.617 1.00 62.94 183 LYS A CA 1
ATOM 1427 C C . LYS A 1 183 ? -13.070 18.835 22.999 1.00 62.94 183 LYS A C 1
ATOM 1429 O O . LYS A 1 183 ? -13.606 19.032 24.079 1.00 62.94 183 LYS A O 1
ATOM 1434 N N . SER A 1 184 ? -12.914 19.801 22.095 1.00 64.38 184 SER A N 1
ATOM 1435 C CA . SER A 1 184 ? -13.384 21.183 22.272 1.00 64.38 184 SER A CA 1
ATOM 1436 C C . SER A 1 184 ? -14.893 21.275 22.541 1.00 64.38 184 SER A C 1
ATOM 1438 O O . SER A 1 184 ? -15.332 22.055 23.389 1.00 64.38 184 SER A O 1
ATOM 1440 N N . GLN A 1 185 ? -15.699 20.471 21.844 1.00 67.62 185 GLN A N 1
ATOM 1441 C CA . GLN A 1 185 ? -17.145 20.425 22.060 1.00 67.62 185 GLN A CA 1
ATOM 1442 C C . GLN A 1 185 ? -17.511 19.711 23.364 1.00 67.62 185 GLN A C 1
ATOM 1444 O O . GLN A 1 185 ? -18.402 20.177 24.074 1.00 67.62 185 GLN A O 1
ATOM 1449 N N . THR A 1 186 ? -16.809 18.633 23.715 1.00 59.84 186 THR A N 1
ATOM 1450 C CA . THR A 1 186 ? -17.036 17.900 24.966 1.00 59.84 186 THR A CA 1
ATOM 1451 C C . THR A 1 186 ? -16.627 18.726 26.189 1.00 59.84 186 THR A C 1
ATOM 1453 O O . THR A 1 186 ? -17.392 18.817 27.144 1.00 59.84 186 THR A O 1
ATOM 1456 N N . ASP A 1 187 ? -15.487 19.421 26.139 1.00 55.81 187 ASP A N 1
ATOM 1457 C CA . ASP A 1 187 ? -15.020 20.312 27.214 1.00 55.81 187 ASP A CA 1
ATOM 1458 C C . ASP A 1 187 ? -15.987 21.498 27.426 1.00 55.81 187 ASP A C 1
ATOM 1460 O O . ASP A 1 187 ? -16.206 21.940 28.558 1.00 55.81 187 ASP A O 1
ATOM 1464 N N . ARG A 1 188 ? -16.640 21.977 26.354 1.00 55.47 188 ARG A N 1
ATOM 1465 C CA . ARG A 1 188 ? -17.721 22.980 26.427 1.00 55.47 188 ARG A CA 1
ATOM 1466 C C . ARG A 1 188 ? -19.013 22.467 27.063 1.00 55.47 188 ARG A C 1
ATOM 1468 O O . ARG A 1 188 ? -19.766 23.279 27.583 1.00 55.47 188 ARG A O 1
ATOM 1475 N N . LEU A 1 189 ? -19.287 21.166 27.004 1.00 53.25 189 LEU A N 1
ATOM 1476 C CA . LEU A 1 189 ? -20.477 20.552 27.607 1.00 53.25 189 LEU A CA 1
ATOM 1477 C C . LEU A 1 189 ? -20.282 20.216 29.094 1.00 53.25 189 LEU A C 1
ATOM 1479 O O . LEU A 1 189 ? -21.264 20.064 29.814 1.00 53.25 189 LEU A O 1
ATOM 1483 N N . ILE A 1 190 ? -19.030 20.098 29.548 1.00 52.56 190 ILE A N 1
ATOM 1484 C CA . ILE A 1 190 ? -18.667 19.755 30.935 1.00 52.56 190 ILE A CA 1
ATOM 1485 C C . ILE A 1 190 ? -18.378 21.013 31.778 1.00 52.56 190 ILE A C 1
ATOM 1487 O O . ILE A 1 190 ? -18.392 20.955 33.007 1.00 52.56 190 ILE A O 1
ATOM 1491 N N . SER A 1 191 ? -18.156 22.163 31.139 1.00 44.56 191 SER A N 1
ATOM 1492 C CA . SER A 1 191 ? -17.957 23.440 31.831 1.00 44.56 191 SER A CA 1
ATOM 1493 C C . SER A 1 191 ? -19.312 24.142 32.060 1.00 44.56 191 SER A C 1
ATOM 1495 O O . SER A 1 191 ? -19.964 24.458 31.065 1.00 44.56 191 SER A O 1
ATOM 1497 N N . PRO A 1 192 ? -19.759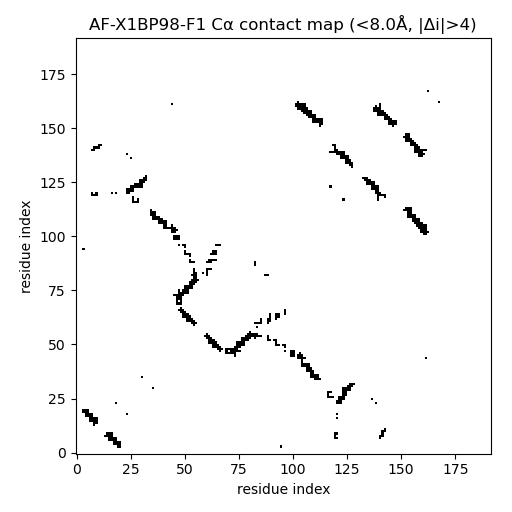 24.362 33.317 1.00 47.81 192 PRO A N 1
ATOM 1498 C CA . PRO A 1 192 ? -20.993 25.095 33.628 1.00 47.81 192 PRO A CA 1
ATOM 1499 C C . PRO A 1 192 ? -20.922 26.588 33.278 1.00 47.81 192 PRO A C 1
ATOM 1501 O O . PRO A 1 192 ? -19.804 27.156 33.279 1.00 47.81 192 PRO A O 1
#

Mean predicted aligned error: 14.04 Å

Foldseek 3Di:
DLQQWDWFQFPVVRDIDTHHPVRAAALPAEAEPVFFDDKDWPPPQQLAQKEKEAEAVVQRQIEMDGDPVRPDPHHYYDYYPNDPDNVVSHVVRNSVSVLSVQRPIFIWTKTPADDPSDGARHWYFYDDPDVVDDGDTWGFRDWDWDDDPDPGIIIITTTTSHDDPVCVVVVVVVVVVVVVVVVVVVVVVPDD

Nearest PDB structures (foldseek):
  7q5p-assembly1_C  TM=6.692E-01  e=3.341E-06  Pseudomonas protegens Pf-5
  6h3n-assembly1_B  TM=6.731E-01  e=5.411E-06  Pseudomonas aeruginosa PAO1
  8rk3-assembly1_o  TM=5.625E-01  e=2.299E-05  Pseudomonas phage JBD30
  8hqz-assembly1_A  TM=5.776E-01  e=2.594E-05  Escherichia phage DT57C

Secondary structure (DSSP, 8-state):
--TT-EEEEETTTTEEEEE-GGGPEEEEEEE-TTTBS-PEE-TT---EEEEEEE--TTTT-EEEEE-TT----EEEEEE-TT---HHHHHHHHHHHHHHHHH----EEEEESS--TT--TTEEEEE--SSTTS--EEEEEEEEEEEEETTTEEEEEEEESSPPPHHHHHHHHHHHHHHHHHHHHHHHHHH--

Sequence (192 aa):
KLEGAMWYEDFINDRIMVVKPANLVDSGVDLTEADYDDCEYEDDCNQVRAFFVFGKSEDKIFAKAVDETVSGYKTEKLIDESITNVADAQDIADAQLALVNSKRPSIRLPLNADNAALQLGTTVDVTFARPTIAKTAYPIRKIERSKFGITGIQTVLYLGFGESTFEEDAAKAIRDNAFRSHKSQTDRLISP

Organism: NCBI:txid412755

Radius of gyration: 20.26 Å; Cα contacts (8 Å, |Δi|>4): 360; chains: 1; bounding box: 41×40×59 Å